Protein AF-A0A846XPF9-F1 (afdb_monomer)

Organism: NCBI:txid257274

Secondary structure (DSSP, 8-state):
---HHHHHHHHHHTT--HHHHHHHTTGGG---S-HHHHHHHHHHHHHHHHHHHHHHHHHHT-SSHHHHHHHHHHHS--SPP--HHHHHHHHHHHHHHHHHHHHHHHHHHHHS---HHHHHHHHHHHHHHHHHHHHHHHHH---SS---TT--S-HHHHHHHHHHHHHHHHHHHHHHHHHH-THHHHTT--

Radius of gyration: 20.17 Å; Cα contacts (8 Å, |Δi|>4): 105; chains: 1; bounding box: 51×48×56 Å

Foldseek 3Di:
DDALVRLVVVCVVVVHDLVVLCVVVVLVVPPDPCNRVVSSCSSVVSVVVVVVVVLVVCLVPQPDDVSNVVSVQVVDDDDDDPDPVVLVVVLVVLLVVLLVLLVVLLVCVPDDLDALVVLVVSLVVLVVSLVVNVVSVCVNDVDPPDPPPDPPPDPVSSVVSSVSSVVSNVNSVVSSVCVVCPPVVVPPPD

Mean predicted aligned error: 10.81 Å

Structure (mmCIF, N/CA/C/O backbone):
data_AF-A0A846XPF9-F1
#
_entry.id   AF-A0A846XPF9-F1
#
loop_
_atom_site.group_PDB
_atom_site.id
_atom_site.type_symbol
_atom_site.label_atom_id
_atom_site.label_alt_id
_atom_site.label_comp_id
_atom_site.label_asym_id
_atom_site.label_entity_id
_atom_site.label_seq_id
_atom_site.pdbx_PDB_ins_code
_atom_site.Cartn_x
_atom_site.Cartn_y
_atom_site.Cartn_z
_atom_site.occupancy
_atom_site.B_iso_or_equiv
_atom_site.auth_seq_id
_atom_site.auth_comp_id
_atom_site.auth_asym_id
_atom_site.auth_atom_id
_atom_site.pdbx_PDB_model_num
ATOM 1 N N . MET A 1 1 ? -0.922 -1.826 -20.240 1.00 76.06 1 MET A N 1
ATOM 2 C CA . MET A 1 1 ? -1.630 -1.400 -19.012 1.00 76.06 1 MET A CA 1
ATOM 3 C C . MET A 1 1 ? -3.132 -1.506 -19.223 1.00 76.06 1 MET A C 1
ATOM 5 O O . MET A 1 1 ? -3.561 -1.494 -20.373 1.00 76.06 1 MET A O 1
ATOM 9 N N . ALA A 1 2 ? -3.905 -1.641 -18.142 1.00 85.50 2 ALA A N 1
ATOM 10 C CA . ALA A 1 2 ? -5.363 -1.575 -18.213 1.00 85.50 2 ALA A CA 1
ATOM 11 C C . ALA A 1 2 ? -5.817 -0.145 -18.543 1.00 85.50 2 ALA A C 1
ATOM 13 O O . ALA A 1 2 ? -5.140 0.818 -18.204 1.00 85.50 2 ALA A O 1
ATOM 14 N N . THR A 1 3 ? -6.959 -0.006 -19.202 1.00 94.12 3 THR A N 1
ATOM 15 C CA . THR A 1 3 ? -7.612 1.282 -19.475 1.00 94.12 3 THR A CA 1
ATOM 16 C C . THR A 1 3 ? -8.563 1.656 -18.338 1.00 94.12 3 THR A C 1
ATOM 18 O O . THR A 1 3 ? -9.037 0.788 -17.604 1.00 94.12 3 THR A O 1
ATOM 21 N N . THR A 1 4 ? -8.924 2.936 -18.224 1.00 91.69 4 THR A N 1
ATOM 22 C CA . THR A 1 4 ? -9.921 3.418 -17.247 1.00 91.69 4 THR A CA 1
ATOM 23 C C . THR A 1 4 ? -11.254 2.667 -17.370 1.00 91.69 4 THR A C 1
ATOM 25 O O . THR A 1 4 ? -11.861 2.303 -16.366 1.00 91.69 4 THR A O 1
ATOM 28 N N . ALA A 1 5 ? -11.685 2.340 -18.594 1.00 91.62 5 ALA A N 1
ATOM 29 C CA . ALA A 1 5 ? -12.888 1.537 -18.827 1.00 91.62 5 ALA A CA 1
ATOM 30 C C . ALA A 1 5 ? -12.762 0.105 -18.275 1.00 91.62 5 ALA A C 1
ATOM 32 O O . ALA A 1 5 ? -13.692 -0.392 -17.643 1.00 91.62 5 ALA A O 1
ATOM 33 N N . GLN A 1 6 ? -11.607 -0.543 -18.463 1.00 94.81 6 GLN A N 1
ATOM 34 C CA . GLN A 1 6 ? -11.345 -1.877 -17.909 1.00 94.81 6 GLN A CA 1
ATOM 35 C C . GLN A 1 6 ? -11.319 -1.861 -16.376 1.00 94.81 6 GLN A C 1
ATOM 37 O O . GLN A 1 6 ? -11.859 -2.774 -15.755 1.00 94.81 6 GLN A O 1
ATOM 42 N N . LEU A 1 7 ? -10.755 -0.815 -15.763 1.00 93.00 7 LEU A N 1
ATOM 43 C CA . LEU A 1 7 ? -10.751 -0.661 -14.307 1.00 93.00 7 LEU A CA 1
ATOM 44 C C . LEU A 1 7 ? -12.165 -0.464 -13.750 1.00 93.00 7 LEU A C 1
ATOM 46 O O . LEU A 1 7 ? -12.541 -1.155 -12.806 1.00 93.00 7 LEU A O 1
ATOM 50 N N . ARG A 1 8 ? -12.981 0.407 -14.363 1.00 91.56 8 ARG A N 1
ATOM 51 C CA . ARG A 1 8 ? -14.391 0.576 -13.968 1.00 91.56 8 ARG A CA 1
ATOM 52 C C . ARG A 1 8 ? -15.177 -0.726 -14.096 1.00 91.56 8 ARG A C 1
ATOM 54 O O . ARG A 1 8 ? -15.922 -1.073 -13.188 1.00 91.56 8 ARG A O 1
ATOM 61 N N . ALA A 1 9 ? -14.990 -1.460 -15.193 1.00 93.62 9 ALA A N 1
ATOM 62 C CA . ALA A 1 9 ? -15.658 -2.742 -15.399 1.00 93.62 9 ALA A CA 1
ATOM 63 C C . ALA A 1 9 ? -15.264 -3.773 -14.326 1.00 93.62 9 ALA A C 1
ATOM 65 O O . ALA A 1 9 ? -16.135 -4.428 -13.759 1.00 93.62 9 ALA A O 1
ATOM 66 N N . ALA A 1 10 ? -13.972 -3.883 -14.002 1.00 92.88 10 ALA A N 1
ATOM 67 C CA . ALA A 1 10 ? -13.495 -4.778 -12.948 1.00 92.88 10 ALA A CA 1
ATOM 68 C C . ALA A 1 10 ? -14.065 -4.399 -11.570 1.00 92.88 10 ALA A C 1
ATOM 70 O O . ALA A 1 10 ? -14.563 -5.259 -10.848 1.00 92.88 10 ALA A O 1
ATOM 71 N N . LEU A 1 11 ? -14.050 -3.110 -11.225 1.00 91.94 11 LEU A N 1
ATOM 72 C CA . LEU A 1 11 ? -14.591 -2.607 -9.961 1.00 91.94 11 LEU A CA 1
ATOM 73 C C . LEU A 1 11 ? -16.110 -2.790 -9.856 1.00 91.94 11 LEU A C 1
ATOM 75 O O . LEU A 1 11 ? -16.603 -3.111 -8.779 1.00 91.94 11 LEU A O 1
ATOM 79 N N . ALA A 1 12 ? -16.842 -2.666 -10.966 1.00 92.12 12 ALA A N 1
ATOM 80 C CA . ALA A 1 12 ? -18.274 -2.947 -11.010 1.00 92.12 12 ALA A CA 1
ATOM 81 C C . ALA A 1 12 ? -18.575 -4.427 -10.726 1.00 92.12 12 ALA A C 1
ATOM 83 O O . ALA A 1 12 ? -19.475 -4.730 -9.946 1.00 92.12 12 ALA A O 1
ATOM 84 N N . VAL A 1 13 ? -17.793 -5.355 -11.293 1.00 92.81 13 VAL A N 1
ATOM 85 C CA . VAL A 1 13 ? -17.911 -6.795 -10.991 1.00 92.81 13 VAL A CA 1
ATOM 86 C C . VAL A 1 13 ? -17.638 -7.071 -9.511 1.00 92.81 13 VAL A C 1
ATOM 88 O O . VAL A 1 13 ? -18.339 -7.865 -8.889 1.00 92.81 13 VAL A O 1
ATOM 91 N N . LEU A 1 14 ? -16.659 -6.378 -8.930 1.00 89.50 14 LEU A N 1
ATOM 92 C CA . LEU A 1 14 ? -16.326 -6.478 -7.508 1.00 89.50 14 LEU A CA 1
ATOM 93 C C . LEU A 1 14 ? -17.269 -5.667 -6.597 1.00 89.50 14 LEU A C 1
ATOM 95 O O . LEU A 1 14 ? -17.050 -5.632 -5.389 1.00 89.50 14 LEU A O 1
ATOM 99 N N . SER A 1 15 ? -18.311 -5.036 -7.156 1.00 88.31 15 SER A N 1
ATOM 100 C CA . SER A 1 15 ? -19.288 -4.203 -6.436 1.00 88.31 15 SER A CA 1
ATOM 101 C C . SER A 1 15 ? -18.644 -3.106 -5.573 1.00 88.31 15 SER A C 1
ATOM 103 O O . SER A 1 15 ? -19.103 -2.820 -4.469 1.00 88.31 15 SER A O 1
ATOM 105 N N . ALA A 1 16 ? -17.555 -2.508 -6.059 1.00 87.12 16 ALA A N 1
ATOM 106 C CA . ALA A 1 16 ? -16.836 -1.467 -5.338 1.00 87.12 16 ALA A CA 1
ATOM 107 C C . ALA A 1 16 ? -17.576 -0.119 -5.403 1.00 87.12 16 ALA A C 1
ATOM 109 O O . ALA A 1 16 ? -18.008 0.306 -6.476 1.00 87.12 16 ALA A O 1
ATOM 110 N N . ASP A 1 17 ? -17.665 0.581 -4.270 1.00 88.25 17 AS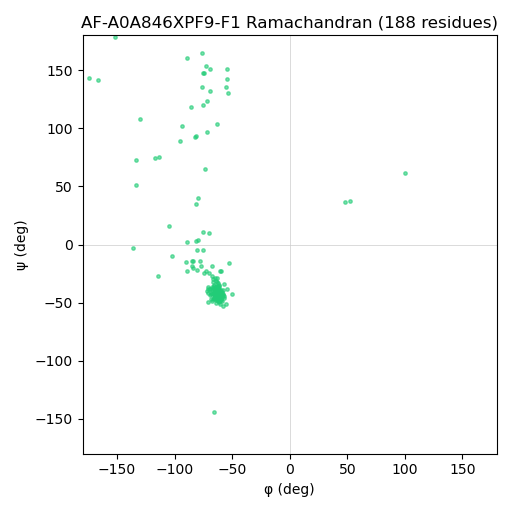P A N 1
ATOM 111 C CA . ASP A 1 17 ? -18.230 1.933 -4.202 1.00 88.25 17 ASP A CA 1
ATOM 112 C C . ASP A 1 17 ? -17.176 2.975 -4.613 1.00 88.25 17 ASP A C 1
ATOM 114 O O . ASP A 1 17 ? -16.350 3.431 -3.815 1.00 88.25 17 ASP A O 1
ATOM 118 N N . ILE A 1 18 ? -17.173 3.306 -5.906 1.00 86.38 18 ILE A N 1
ATOM 119 C CA . ILE A 1 18 ? -16.231 4.260 -6.503 1.00 86.38 18 ILE A CA 1
ATOM 120 C C . ILE A 1 18 ? -16.497 5.684 -5.991 1.00 86.38 18 ILE A C 1
ATOM 122 O O . ILE A 1 18 ? -15.547 6.428 -5.748 1.00 86.38 18 ILE A O 1
ATOM 126 N N . ASP A 1 19 ? -17.760 6.057 -5.775 1.00 84.25 19 ASP A N 1
ATOM 127 C CA . ASP A 1 19 ? -18.144 7.412 -5.368 1.00 84.25 19 ASP A CA 1
ATOM 128 C C . ASP A 1 19 ? -17.740 7.700 -3.918 1.00 84.25 19 ASP A C 1
ATOM 130 O O . ASP A 1 19 ? -17.259 8.793 -3.604 1.00 84.25 19 ASP A O 1
ATOM 134 N N . ALA A 1 20 ? -17.894 6.718 -3.025 1.00 83.62 20 ALA A N 1
ATOM 135 C CA . ALA A 1 20 ? -17.382 6.817 -1.663 1.00 83.62 20 ALA A CA 1
ATOM 136 C C . ALA A 1 20 ? -15.852 6.942 -1.651 1.00 83.62 20 ALA A C 1
ATOM 138 O O . ALA A 1 20 ? -15.316 7.800 -0.947 1.00 83.62 20 ALA A O 1
ATOM 139 N N . ALA A 1 21 ? -15.151 6.152 -2.472 1.00 80.50 21 ALA A N 1
ATOM 140 C CA . ALA A 1 21 ? -13.696 6.224 -2.585 1.00 80.50 21 ALA A CA 1
ATOM 141 C C . ALA A 1 21 ? -13.213 7.579 -3.138 1.00 80.50 21 ALA A C 1
ATOM 143 O O . ALA A 1 21 ? -12.209 8.105 -2.663 1.00 80.50 21 ALA A O 1
ATOM 144 N N . ALA A 1 22 ? -13.931 8.170 -4.098 1.00 81.06 22 ALA A N 1
ATOM 145 C CA . ALA A 1 22 ? -13.612 9.488 -4.647 1.00 81.06 22 ALA A CA 1
ATOM 146 C C . ALA A 1 22 ? -13.770 10.615 -3.612 1.00 81.06 22 ALA A C 1
ATOM 148 O O . ALA A 1 22 ? -12.968 11.548 -3.589 1.00 81.06 22 ALA A O 1
ATOM 149 N N . LYS A 1 23 ? -14.789 10.517 -2.746 1.00 81.31 23 LYS A N 1
ATOM 150 C CA . LYS A 1 23 ? -15.002 11.452 -1.629 1.00 81.31 23 LYS A CA 1
ATOM 151 C C . LYS A 1 23 ? -13.934 11.306 -0.550 1.00 81.31 23 LYS A C 1
ATOM 153 O O . LYS A 1 23 ? -13.430 12.312 -0.072 1.00 81.31 23 LYS A O 1
ATOM 158 N N . GLU A 1 24 ? -13.584 10.073 -0.182 1.00 76.06 24 GLU A N 1
ATOM 159 C CA . GLU A 1 24 ? -12.522 9.790 0.796 1.00 76.06 24 GLU A CA 1
ATOM 160 C C . GLU A 1 24 ? -11.162 10.320 0.318 1.00 76.06 24 GLU A C 1
ATOM 162 O O . GLU A 1 24 ? -10.389 10.849 1.110 1.00 76.06 24 GLU A O 1
ATOM 167 N N . ALA A 1 25 ? -10.892 10.222 -0.985 1.00 70.94 25 ALA A N 1
ATOM 168 C CA . ALA A 1 25 ? -9.669 10.723 -1.603 1.00 70.94 25 ALA A CA 1
ATOM 169 C C . ALA A 1 25 ? -9.684 12.238 -1.904 1.00 70.94 25 ALA A C 1
ATOM 171 O O . ALA A 1 25 ? -8.729 12.726 -2.499 1.00 70.94 25 ALA A O 1
ATOM 172 N N . ASP A 1 26 ? -10.749 12.965 -1.540 1.00 75.06 26 ASP A N 1
ATOM 173 C CA . ASP A 1 26 ? -10.945 14.400 -1.816 1.00 75.06 26 ASP A CA 1
ATOM 174 C C . ASP A 1 26 ? -10.660 14.811 -3.276 1.00 75.06 26 ASP A C 1
ATOM 176 O O . ASP A 1 26 ? -10.152 15.891 -3.576 1.00 75.06 26 ASP A O 1
ATOM 180 N N . ILE A 1 27 ? -11.008 13.942 -4.231 1.00 67.69 27 ILE A N 1
ATOM 181 C CA . ILE A 1 27 ? -10.800 14.213 -5.662 1.00 67.69 27 ILE A CA 1
ATOM 182 C C . ILE A 1 27 ? -11.507 15.494 -6.126 1.00 67.69 27 ILE A C 1
ATOM 184 O O . ILE A 1 27 ? -10.904 16.241 -6.896 1.00 67.69 27 ILE A O 1
ATOM 188 N N . PRO A 1 28 ? -12.736 15.815 -5.668 1.00 58.25 28 PRO A N 1
ATOM 189 C CA . PRO A 1 28 ? -13.382 17.075 -6.029 1.00 58.25 28 PRO A CA 1
ATOM 190 C C . PRO A 1 28 ? -12.605 18.329 -5.586 1.00 58.25 28 PRO A C 1
ATOM 192 O O . PRO A 1 28 ? -12.805 19.390 -6.176 1.00 58.25 28 PRO A O 1
ATOM 195 N N . GLY A 1 29 ? -11.731 18.222 -4.577 1.00 58.97 29 GLY A N 1
ATOM 196 C CA . GLY A 1 29 ? -10.839 19.291 -4.118 1.00 58.97 29 GLY A CA 1
ATOM 197 C C . GLY A 1 29 ? -9.529 19.406 -4.909 1.00 58.97 29 GLY A C 1
ATOM 198 O O . GLY A 1 29 ? -8.847 20.431 -4.829 1.00 58.97 29 GLY A O 1
ATOM 199 N N . MET A 1 30 ? -9.176 18.399 -5.715 1.00 69.75 30 MET A N 1
ATOM 200 C CA . MET A 1 30 ? -7.952 18.391 -6.519 1.00 69.75 30 MET A CA 1
ATOM 201 C C . MET A 1 30 ? -8.143 19.185 -7.821 1.00 69.75 30 MET A C 1
ATOM 203 O O . MET A 1 30 ? -8.562 18.654 -8.846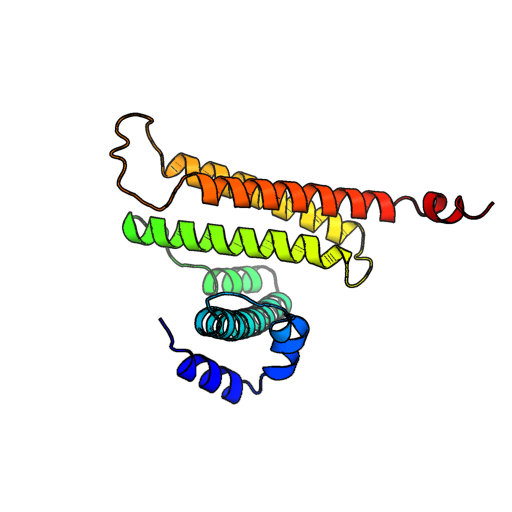 1.00 69.75 30 MET A O 1
ATOM 207 N N . SER A 1 31 ? -7.780 20.472 -7.815 1.00 55.41 31 SER A N 1
ATOM 208 C CA . SER A 1 31 ? -7.809 21.368 -8.990 1.00 55.41 31 SER A CA 1
ATOM 209 C C . SER A 1 31 ? -6.608 21.184 -9.938 1.00 55.41 31 SER A C 1
ATOM 211 O O . SER A 1 31 ? -6.027 22.146 -10.444 1.00 55.41 31 SER A O 1
ATOM 213 N N . GLY A 1 32 ? -6.202 19.931 -10.151 1.00 64.81 32 GLY A N 1
ATOM 214 C CA . GLY A 1 32 ? -5.018 19.571 -10.929 1.00 64.81 32 GLY A CA 1
ATOM 215 C C . GLY A 1 32 ? -5.200 19.685 -12.447 1.00 64.81 32 GLY A C 1
ATOM 216 O O . GLY A 1 32 ? -6.310 19.742 -12.969 1.00 64.81 32 GLY A O 1
ATOM 217 N N . THR A 1 33 ? -4.079 19.671 -13.172 1.00 73.81 33 THR A N 1
ATOM 218 C CA . THR A 1 33 ? -4.025 19.751 -14.645 1.00 73.81 33 THR A CA 1
ATOM 219 C C . THR A 1 33 ? -4.297 18.422 -15.363 1.00 73.81 33 THR A C 1
ATOM 221 O O . THR A 1 33 ? -4.333 18.413 -16.590 1.00 73.81 33 THR A O 1
ATOM 224 N N . ASP A 1 34 ? -4.465 17.313 -14.632 1.00 84.38 34 ASP A N 1
ATOM 225 C CA . ASP A 1 34 ? -4.628 15.955 -15.183 1.00 84.38 34 ASP A CA 1
ATOM 226 C C . ASP A 1 34 ? -5.788 15.183 -14.513 1.00 84.38 34 ASP A C 1
ATOM 228 O O . ASP A 1 34 ? -5.570 14.280 -13.700 1.00 84.38 34 ASP A O 1
ATOM 232 N N . PRO A 1 35 ? -7.048 15.547 -14.806 1.00 81.25 35 PRO A N 1
ATOM 233 C CA . PRO A 1 35 ? -8.208 14.890 -14.203 1.00 81.25 35 PRO A CA 1
ATOM 234 C C . PRO A 1 35 ? -8.360 13.424 -14.641 1.00 81.25 35 PRO A C 1
ATOM 236 O O . PRO A 1 35 ? -8.810 12.592 -13.853 1.00 81.25 35 PRO A O 1
ATOM 239 N N . GLU A 1 36 ? -7.967 13.084 -15.873 1.00 85.38 36 GLU A N 1
ATOM 240 C CA . GLU A 1 36 ? -8.066 11.716 -16.396 1.00 85.38 36 GLU A CA 1
ATOM 241 C C . GLU A 1 36 ? -7.047 10.779 -15.735 1.00 85.38 36 GLU A C 1
ATOM 243 O O . GLU A 1 36 ? -7.393 9.654 -15.361 1.00 85.38 36 GLU A O 1
ATOM 248 N N . GLY A 1 37 ? -5.808 11.242 -15.537 1.00 86.75 37 GLY A N 1
ATOM 249 C CA . GLY A 1 37 ? -4.784 10.495 -14.812 1.00 86.75 37 GLY A CA 1
ATOM 250 C C . GLY A 1 37 ? -5.131 10.299 -13.337 1.00 86.75 37 GLY A C 1
ATOM 251 O O . GLY A 1 37 ? -4.953 9.198 -12.810 1.00 86.75 37 GLY A O 1
ATOM 252 N N . VAL A 1 38 ? -5.708 11.313 -12.680 1.00 86.69 38 VAL A N 1
ATOM 253 C CA . VAL A 1 38 ? -6.185 11.208 -11.288 1.00 86.69 38 VAL A CA 1
ATOM 254 C C . VAL A 1 38 ? -7.306 10.177 -11.163 1.00 86.69 38 VAL A C 1
ATOM 256 O O . VAL A 1 38 ? -7.264 9.332 -10.267 1.00 86.69 38 VAL A O 1
ATOM 259 N N . GLU A 1 39 ? -8.280 10.183 -12.076 1.00 88.00 39 GLU A N 1
ATOM 260 C CA . GLU A 1 39 ? -9.328 9.161 -12.088 1.00 88.00 39 GLU A CA 1
ATOM 261 C C . GLU A 1 39 ? -8.745 7.759 -12.303 1.00 88.00 39 GLU A C 1
ATOM 263 O O . GLU A 1 39 ? -9.095 6.814 -11.590 1.00 88.00 39 GLU A O 1
ATOM 268 N N . HIS A 1 40 ? -7.835 7.605 -13.264 1.00 90.88 40 HIS A N 1
ATOM 269 C CA . HIS A 1 40 ? -7.183 6.325 -13.503 1.00 90.88 40 HIS A CA 1
ATOM 270 C C . HIS A 1 40 ? -6.462 5.816 -12.245 1.00 90.88 40 HIS A C 1
ATOM 272 O O . HIS A 1 40 ? -6.623 4.653 -11.861 1.00 90.88 40 HIS A O 1
ATOM 278 N N . ALA A 1 41 ? -5.716 6.698 -11.574 1.00 88.81 41 ALA A N 1
ATOM 279 C CA . ALA A 1 41 ? -5.000 6.398 -10.341 1.00 88.81 41 ALA A CA 1
ATOM 280 C C . ALA A 1 41 ? -5.947 6.033 -9.187 1.00 88.81 41 ALA A C 1
ATOM 282 O O . ALA A 1 41 ? -5.660 5.084 -8.455 1.00 88.81 41 ALA A O 1
ATOM 283 N N . LEU A 1 42 ? -7.095 6.709 -9.052 1.00 89.56 42 LEU A N 1
ATOM 284 C CA . LEU A 1 42 ? -8.132 6.349 -8.080 1.00 89.56 42 LEU A CA 1
ATOM 285 C C . LEU A 1 42 ? -8.619 4.918 -8.304 1.00 89.56 42 LEU A C 1
ATOM 287 O O . LEU A 1 42 ? -8.631 4.114 -7.372 1.00 89.56 42 LEU A O 1
ATOM 291 N N . LEU A 1 43 ? -9.030 4.594 -9.532 1.00 91.25 43 LEU A N 1
ATOM 292 C CA . LEU A 1 43 ? -9.613 3.291 -9.844 1.00 91.25 43 LEU A CA 1
ATOM 293 C C . LEU A 1 43 ? -8.583 2.167 -9.663 1.00 91.25 43 LEU A C 1
ATOM 295 O O . LEU A 1 43 ? -8.872 1.148 -9.032 1.00 91.25 43 LEU A O 1
ATOM 299 N N . ALA A 1 44 ? -7.359 2.366 -10.159 1.00 91.19 44 ALA A N 1
ATOM 300 C CA . ALA A 1 44 ? -6.264 1.420 -9.966 1.00 91.19 44 ALA A CA 1
ATOM 301 C C . ALA A 1 44 ? -5.910 1.272 -8.475 1.00 91.19 44 ALA A C 1
ATOM 303 O O . ALA A 1 44 ? -5.708 0.160 -7.982 1.00 91.19 44 ALA A O 1
ATOM 304 N N . GLY A 1 45 ? -5.895 2.382 -7.734 1.00 87.38 45 GLY A N 1
ATOM 305 C CA . GLY A 1 45 ? -5.637 2.419 -6.299 1.00 87.38 45 GLY A CA 1
ATOM 306 C C . GLY A 1 45 ? -6.705 1.697 -5.475 1.00 87.38 45 GLY A C 1
ATOM 307 O O . GLY A 1 45 ? -6.357 0.992 -4.521 1.00 87.38 45 GLY A O 1
ATOM 308 N N . LEU A 1 46 ? -7.982 1.820 -5.853 1.00 88.81 46 LEU A N 1
ATOM 309 C CA . LEU A 1 46 ? -9.100 1.114 -5.227 1.00 88.81 46 LEU A CA 1
ATOM 310 C C . LEU A 1 46 ? -8.980 -0.394 -5.445 1.00 88.81 46 LEU A C 1
ATOM 312 O O . LEU A 1 46 ? -9.050 -1.152 -4.477 1.00 88.81 46 LEU A O 1
ATOM 316 N N . LEU A 1 47 ? -8.708 -0.820 -6.681 1.00 89.94 47 LEU A N 1
ATOM 317 C CA . LEU A 1 47 ? -8.497 -2.230 -6.998 1.00 89.94 47 LEU A CA 1
ATOM 318 C C . LEU A 1 47 ? -7.303 -2.802 -6.220 1.00 89.94 47 LEU A C 1
ATOM 320 O O . LEU A 1 47 ? -7.424 -3.854 -5.596 1.00 89.94 47 LEU A O 1
ATOM 324 N N . TYR A 1 48 ? -6.180 -2.079 -6.179 1.00 87.25 48 TYR A N 1
ATOM 325 C CA . TYR A 1 48 ? -5.009 -2.467 -5.388 1.00 87.25 48 TYR A CA 1
ATOM 326 C C . TYR A 1 48 ? -5.352 -2.643 -3.903 1.00 87.25 48 TYR A C 1
ATOM 328 O O . TYR A 1 48 ? -4.946 -3.624 -3.286 1.00 87.25 48 TYR A O 1
ATOM 336 N N . ARG A 1 49 ? -6.129 -1.719 -3.319 1.00 85.56 49 ARG A N 1
ATOM 337 C CA . ARG A 1 49 ? -6.564 -1.804 -1.917 1.00 85.56 49 ARG A CA 1
ATOM 338 C C . ARG A 1 49 ? -7.438 -3.036 -1.673 1.00 85.56 49 ARG A C 1
ATOM 340 O O . ARG A 1 49 ? -7.192 -3.745 -0.705 1.00 85.56 49 ARG A O 1
ATOM 347 N N . MET A 1 50 ? -8.408 -3.314 -2.544 1.00 88.62 50 MET A N 1
ATOM 348 C CA . MET A 1 50 ? -9.283 -4.488 -2.416 1.00 88.62 50 MET A CA 1
ATOM 349 C C . MET A 1 50 ? -8.498 -5.799 -2.498 1.00 88.62 50 MET A C 1
ATOM 351 O O . MET A 1 50 ? -8.651 -6.656 -1.632 1.00 88.62 50 MET A O 1
ATOM 355 N N . MET A 1 51 ? -7.610 -5.928 -3.488 1.00 89.38 51 MET A N 1
ATOM 356 C CA . MET A 1 51 ? -6.758 -7.115 -3.633 1.00 89.38 51 MET A CA 1
ATOM 357 C C . MET A 1 51 ? -5.775 -7.255 -2.466 1.00 89.38 51 MET A C 1
ATOM 359 O O . MET A 1 51 ? -5.520 -8.360 -1.998 1.00 89.38 51 MET A O 1
ATOM 363 N N . GLY A 1 52 ? -5.251 -6.140 -1.949 1.00 88.12 52 GLY A N 1
ATOM 364 C CA . GLY A 1 52 ? -4.401 -6.137 -0.761 1.00 88.12 52 GLY A CA 1
ATOM 365 C C . GLY A 1 52 ? -5.131 -6.611 0.499 1.00 88.12 52 GLY A C 1
ATOM 366 O O . GLY A 1 52 ? -4.552 -7.355 1.288 1.00 88.12 52 GLY A O 1
ATOM 367 N N . VAL A 1 53 ? -6.399 -6.222 0.681 1.00 88.75 53 VAL A N 1
ATOM 368 C CA . VAL A 1 53 ? -7.241 -6.697 1.793 1.00 88.75 53 VAL A CA 1
ATOM 369 C C . VAL A 1 53 ? -7.511 -8.195 1.668 1.00 88.75 53 VAL A C 1
ATOM 371 O O . VAL A 1 53 ? -7.344 -8.916 2.651 1.00 88.75 53 VAL A O 1
ATOM 374 N N . ASP A 1 54 ? -7.864 -8.675 0.475 1.00 91.31 54 ASP A N 1
ATOM 375 C CA . ASP A 1 54 ? -8.087 -10.105 0.225 1.00 91.31 54 ASP A CA 1
ATOM 376 C C . ASP A 1 54 ? -6.811 -10.931 0.477 1.00 91.31 54 ASP A C 1
ATOM 378 O O . ASP A 1 54 ? -6.828 -11.917 1.218 1.00 91.31 54 ASP A O 1
ATOM 382 N N . LEU A 1 55 ? -5.658 -10.461 -0.017 1.00 91.31 55 LEU A N 1
ATOM 383 C CA . LEU A 1 55 ? -4.357 -11.075 0.260 1.00 91.31 55 LEU A CA 1
ATOM 384 C C . LEU A 1 55 ? -4.053 -11.107 1.764 1.00 91.31 55 LEU A C 1
ATOM 386 O O . LEU A 1 55 ? -3.626 -12.135 2.289 1.00 91.31 55 LEU A O 1
ATOM 390 N N . GLN A 1 56 ? -4.287 -10.005 2.480 1.00 90.25 56 GLN A N 1
ATOM 391 C CA . GLN A 1 56 ? -4.081 -9.950 3.925 1.00 90.25 56 GLN A CA 1
ATOM 392 C C . GLN A 1 56 ? -4.969 -10.965 4.655 1.00 90.25 56 GLN A C 1
ATOM 394 O O . GLN A 1 56 ? -4.482 -11.687 5.527 1.00 90.25 56 GLN A O 1
ATOM 399 N N . GLN A 1 57 ? -6.252 -11.051 4.296 1.00 92.56 57 GLN A N 1
ATOM 400 C CA . GLN A 1 57 ? -7.183 -12.024 4.870 1.00 92.56 57 GLN A CA 1
ATOM 401 C C . GLN A 1 57 ? -6.730 -13.458 4.590 1.00 92.56 57 GLN A C 1
ATOM 403 O O . GLN A 1 57 ? -6.702 -14.280 5.506 1.00 92.56 57 GLN A O 1
ATOM 408 N N . SER A 1 58 ? -6.284 -13.736 3.364 1.00 95.12 58 SER A N 1
ATOM 409 C CA . SER A 1 58 ? -5.696 -15.020 2.988 1.00 95.12 58 SER A CA 1
ATOM 410 C C . SER A 1 58 ? -4.473 -15.365 3.847 1.00 95.12 58 SER A C 1
ATOM 412 O O . SER A 1 58 ? -4.355 -16.489 4.330 1.00 95.12 58 SER A O 1
ATOM 414 N N . LEU A 1 59 ? -3.579 -14.417 4.136 1.00 93.38 59 LEU A N 1
ATOM 415 C CA . LEU A 1 59 ? -2.408 -14.662 4.993 1.00 93.38 59 LEU A CA 1
ATOM 416 C C . LEU A 1 59 ? -2.767 -14.862 6.476 1.00 93.38 59 LEU A C 1
ATOM 418 O O . LEU A 1 59 ? -2.138 -15.675 7.162 1.00 93.38 59 LEU A O 1
ATOM 422 N N . ILE A 1 60 ? -3.771 -14.137 6.979 1.00 94.19 60 ILE A N 1
ATOM 423 C CA . ILE A 1 60 ? -4.266 -14.266 8.359 1.00 94.19 60 ILE A CA 1
ATOM 424 C C . ILE A 1 60 ? -4.958 -15.616 8.559 1.00 94.19 60 ILE A C 1
ATOM 426 O O . ILE A 1 60 ? -4.714 -1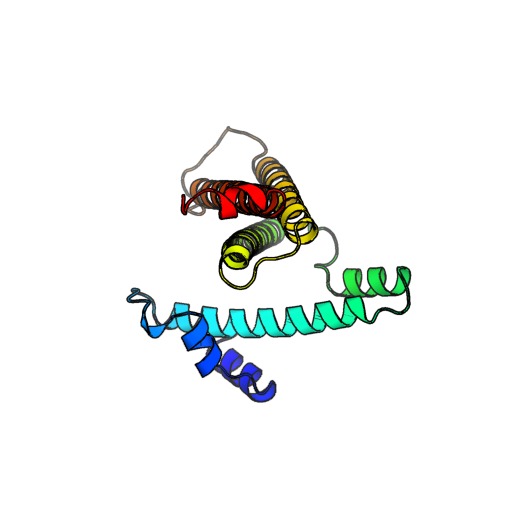6.281 9.561 1.00 94.19 60 ILE A O 1
ATOM 430 N N . ALA A 1 61 ? -5.760 -16.049 7.586 1.00 95.44 61 ALA A N 1
ATOM 431 C CA . ALA A 1 61 ? -6.485 -17.316 7.609 1.00 95.44 61 ALA A CA 1
ATOM 432 C C . ALA A 1 61 ? -5.594 -18.546 7.333 1.00 95.44 61 ALA A C 1
ATOM 434 O O . ALA A 1 61 ? -6.104 -19.631 7.042 1.00 95.44 61 ALA A O 1
ATOM 435 N N . ALA A 1 62 ? -4.267 -18.399 7.321 1.00 95.94 62 ALA A N 1
ATOM 436 C CA . ALA A 1 62 ? -3.359 -19.532 7.189 1.00 95.94 62 ALA A CA 1
ATOM 437 C C . ALA A 1 62 ? -3.400 -20.393 8.468 1.00 95.94 62 ALA A C 1
ATOM 439 O O . ALA A 1 62 ? -3.301 -19.835 9.562 1.00 95.94 62 ALA A O 1
ATOM 440 N N . PRO A 1 63 ? -3.541 -21.729 8.355 1.00 94.94 63 PRO A N 1
ATOM 441 C CA . PRO A 1 63 ? -3.670 -22.613 9.517 1.00 94.94 63 PRO A CA 1
ATOM 442 C C . PRO A 1 63 ? -2.388 -22.689 10.357 1.00 94.94 63 PRO A C 1
ATOM 444 O O . PRO A 1 63 ? -2.452 -22.938 11.558 1.00 94.94 63 PRO A O 1
ATOM 447 N N . ASP A 1 64 ? -1.232 -22.460 9.733 1.00 96.31 64 ASP A N 1
ATOM 448 C CA . ASP A 1 64 ? 0.078 -22.472 10.369 1.00 96.31 64 ASP A CA 1
ATOM 449 C C . ASP A 1 64 ? 1.069 -21.549 9.635 1.00 96.31 64 ASP A C 1
ATOM 451 O O . ASP A 1 64 ? 0.750 -20.895 8.634 1.00 96.31 64 ASP A O 1
ATOM 455 N N . GLN A 1 65 ? 2.287 -21.472 10.174 1.00 92.81 65 GLN A N 1
ATOM 456 C CA . GLN A 1 65 ? 3.354 -20.628 9.647 1.00 92.81 65 GLN A CA 1
ATOM 457 C C . GLN A 1 65 ? 3.837 -21.078 8.260 1.00 92.81 65 GLN A C 1
ATOM 459 O O . GLN A 1 65 ? 4.138 -20.227 7.426 1.00 92.81 65 GLN A O 1
ATOM 464 N N . VAL A 1 66 ? 3.871 -22.384 7.986 1.00 95.50 66 VAL A N 1
ATOM 465 C CA . VAL A 1 66 ? 4.338 -22.918 6.698 1.00 95.50 66 VAL A CA 1
ATOM 466 C C . VAL A 1 66 ? 3.360 -22.526 5.594 1.00 95.50 66 VAL A C 1
ATOM 468 O O . V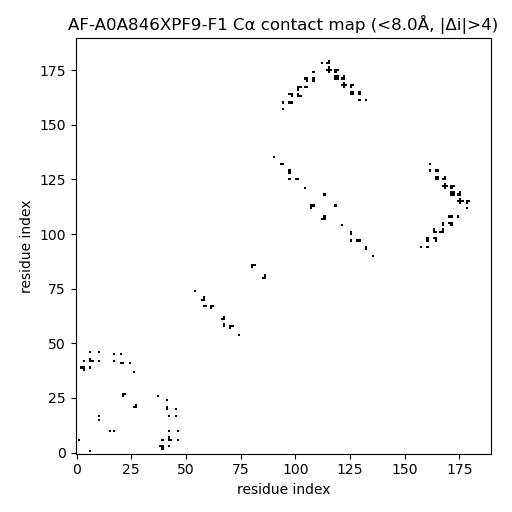AL A 1 66 ? 3.759 -21.936 4.593 1.00 95.50 66 VAL A O 1
ATOM 471 N N . ALA A 1 67 ? 2.062 -22.739 5.812 1.00 94.81 67 ALA A N 1
ATOM 472 C CA . ALA A 1 67 ? 1.018 -22.341 4.876 1.00 94.81 67 ALA A CA 1
ATOM 473 C C . ALA A 1 67 ? 0.996 -20.820 4.646 1.00 94.81 67 ALA A C 1
ATOM 475 O O . ALA A 1 67 ? 0.728 -20.355 3.535 1.00 94.81 67 ALA A O 1
ATOM 476 N N . ARG A 1 68 ? 1.297 -20.022 5.680 1.00 93.38 68 ARG A N 1
ATOM 477 C CA . ARG A 1 68 ? 1.430 -18.566 5.543 1.00 93.38 68 ARG A CA 1
ATOM 478 C C . ARG A 1 68 ? 2.600 -18.194 4.637 1.00 93.38 68 ARG A C 1
ATOM 480 O O . ARG A 1 68 ? 2.438 -17.347 3.762 1.00 93.38 68 ARG A O 1
ATOM 487 N N . GLU A 1 69 ? 3.758 -18.818 4.830 1.00 89.88 69 GLU A N 1
ATOM 488 C CA . GLU A 1 69 ? 4.950 -18.587 4.008 1.00 89.88 69 GLU A CA 1
ATOM 489 C C . GLU A 1 69 ? 4.735 -19.010 2.552 1.00 89.88 69 GLU A C 1
ATOM 491 O O . GLU A 1 69 ? 5.154 -18.301 1.638 1.00 89.88 69 GLU A O 1
ATOM 496 N N . GLU A 1 70 ? 4.034 -20.119 2.315 1.00 91.94 70 GLU A N 1
ATOM 497 C CA . GLU A 1 70 ? 3.671 -20.570 0.969 1.00 91.94 70 GLU A CA 1
ATOM 498 C C . GLU A 1 70 ? 2.721 -19.592 0.268 1.00 91.94 70 GLU A C 1
ATOM 500 O O . GLU A 1 70 ? 2.970 -19.220 -0.882 1.00 91.94 70 GLU A O 1
ATOM 505 N N . ARG A 1 71 ? 1.681 -19.104 0.962 1.00 93.56 71 ARG A N 1
ATOM 506 C CA . ARG A 1 71 ? 0.773 -18.065 0.439 1.00 93.56 71 ARG A CA 1
ATOM 507 C C . ARG A 1 71 ? 1.519 -16.764 0.143 1.00 93.56 71 ARG A C 1
ATOM 509 O O . ARG A 1 71 ? 1.322 -16.177 -0.917 1.00 93.56 71 ARG A O 1
ATOM 516 N N . ALA A 1 72 ? 2.414 -16.342 1.038 1.00 88.19 72 ALA A N 1
ATOM 517 C CA . ALA A 1 72 ? 3.238 -15.153 0.834 1.00 88.19 72 ALA A CA 1
ATOM 518 C C . ALA A 1 72 ? 4.171 -15.313 -0.375 1.00 88.19 72 ALA A C 1
ATOM 520 O O . ALA A 1 72 ? 4.291 -14.401 -1.189 1.00 88.19 72 ALA A O 1
ATOM 521 N N . ARG A 1 73 ? 4.784 -16.491 -0.543 1.00 86.25 73 ARG A N 1
ATOM 522 C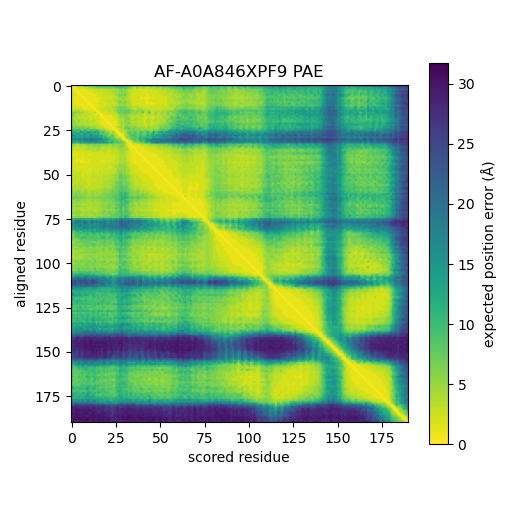 CA . ARG A 1 73 ? 5.640 -16.798 -1.696 1.00 86.25 73 ARG A CA 1
ATOM 523 C C . ARG A 1 73 ? 4.859 -16.817 -3.008 1.00 86.25 73 ARG A C 1
ATOM 525 O O . ARG A 1 73 ? 5.392 -16.364 -4.013 1.00 86.25 73 ARG A O 1
ATOM 532 N N . ALA A 1 74 ? 3.625 -17.318 -3.007 1.00 88.69 74 ALA A N 1
ATOM 533 C CA . ALA A 1 74 ? 2.755 -17.292 -4.182 1.00 88.69 74 ALA A CA 1
ATOM 534 C C . ALA A 1 74 ? 2.329 -15.866 -4.578 1.00 88.69 74 ALA A C 1
ATOM 536 O O . ALA A 1 74 ? 2.107 -15.606 -5.757 1.00 88.69 74 ALA A O 1
ATOM 537 N N . ALA A 1 75 ? 2.234 -14.951 -3.608 1.00 85.69 75 ALA A N 1
ATOM 538 C CA . ALA A 1 75 ? 1.894 -13.547 -3.837 1.00 85.69 75 ALA A CA 1
ATOM 539 C C . ALA A 1 75 ? 3.101 -12.663 -4.204 1.00 85.69 75 ALA A C 1
ATOM 541 O O . ALA A 1 75 ? 2.919 -11.562 -4.723 1.00 85.69 75 ALA A O 1
ATOM 542 N N . ALA A 1 76 ? 4.327 -13.111 -3.919 1.00 76.81 76 ALA A N 1
ATOM 543 C CA . ALA A 1 76 ? 5.534 -12.335 -4.166 1.00 76.81 76 ALA A CA 1
ATOM 544 C C . ALA A 1 76 ? 5.902 -12.296 -5.664 1.00 76.81 76 ALA A C 1
ATOM 546 O O . ALA A 1 76 ? 5.709 -13.288 -6.377 1.00 76.81 76 ALA A O 1
ATOM 547 N N . PRO A 1 77 ? 6.500 -11.188 -6.149 1.00 64.69 77 PRO A N 1
ATOM 548 C CA . PRO A 1 77 ? 7.144 -11.178 -7.456 1.00 64.69 77 PRO A CA 1
ATOM 549 C C . PRO A 1 77 ? 8.187 -12.304 -7.504 1.00 64.69 77 PRO A C 1
ATOM 551 O O . PRO A 1 77 ? 8.892 -12.538 -6.526 1.00 64.69 77 PRO A O 1
ATOM 554 N N . GLY A 1 78 ? 8.209 -13.047 -8.615 1.00 64.19 78 GLY A N 1
ATOM 555 C CA . GLY A 1 78 ? 8.893 -14.337 -8.739 1.00 64.19 78 GLY A CA 1
ATOM 556 C C . GLY A 1 78 ? 10.427 -14.303 -8.642 1.00 64.19 78 GLY A C 1
ATOM 557 O O . GLY A 1 78 ? 11.033 -13.592 -7.850 1.00 64.19 78 GLY A O 1
ATOM 558 N N . LYS A 1 79 ? 11.093 -15.159 -9.426 1.00 64.88 79 LYS A N 1
ATOM 559 C CA . LYS A 1 79 ? 12.552 -15.365 -9.347 1.00 64.88 79 LYS A CA 1
ATOM 560 C C . LYS A 1 79 ? 13.349 -14.052 -9.482 1.00 64.88 79 LYS A C 1
ATOM 562 O O . LYS A 1 79 ? 12.912 -13.153 -10.199 1.00 64.88 79 LYS A O 1
ATOM 567 N N . PRO A 1 80 ? 14.543 -13.970 -8.859 1.00 64.94 80 PRO A N 1
ATOM 568 C CA . PRO A 1 80 ? 15.413 -12.801 -8.959 1.00 64.94 80 PRO A CA 1
ATOM 569 C C . PRO A 1 80 ? 15.685 -12.429 -10.420 1.00 64.94 80 PRO A C 1
ATOM 571 O O . PRO A 1 80 ? 16.053 -13.277 -11.236 1.00 64.94 80 PRO A O 1
ATOM 574 N N . VAL A 1 81 ? 15.490 -11.149 -10.737 1.00 71.31 81 VAL A N 1
ATOM 575 C CA . VAL A 1 81 ? 15.558 -10.623 -12.102 1.00 71.31 81 VAL A CA 1
ATOM 576 C C . VAL A 1 81 ? 16.997 -10.271 -12.477 1.00 71.31 81 VAL A C 1
ATOM 578 O O . VAL A 1 81 ? 17.641 -9.393 -11.895 1.00 71.31 81 VAL A O 1
ATOM 581 N N . THR A 1 82 ? 17.511 -10.953 -13.498 1.00 75.12 82 THR A N 1
ATOM 582 C CA . THR A 1 82 ? 18.853 -10.709 -14.046 1.00 75.12 82 THR A CA 1
ATOM 583 C C . THR A 1 82 ? 18.863 -9.660 -15.159 1.00 75.12 82 THR A C 1
ATOM 585 O O . THR A 1 82 ? 19.900 -9.036 -15.379 1.00 75.12 82 THR A O 1
ATOM 588 N N . ASP A 1 83 ? 17.726 -9.436 -15.822 1.00 81.62 83 ASP A N 1
ATOM 589 C CA . ASP A 1 83 ? 17.558 -8.440 -16.887 1.00 81.62 83 ASP A CA 1
ATOM 590 C C . ASP A 1 83 ? 17.570 -7.001 -16.321 1.00 81.62 83 ASP A C 1
ATOM 592 O O . ASP A 1 83 ? 16.751 -6.679 -15.456 1.00 81.62 83 ASP A O 1
ATOM 596 N N . PRO A 1 84 ? 18.471 -6.115 -16.790 1.00 77.75 84 PRO A N 1
ATOM 597 C CA . PRO A 1 84 ? 18.516 -4.715 -16.370 1.00 77.75 84 PRO A CA 1
ATOM 598 C C . PRO A 1 84 ? 17.218 -3.920 -16.585 1.00 77.75 84 PRO A C 1
ATOM 600 O O . PRO A 1 84 ? 16.927 -3.035 -15.781 1.00 77.75 84 PRO A O 1
ATOM 603 N N . ALA A 1 85 ? 16.443 -4.196 -17.640 1.00 77.62 85 ALA A N 1
ATOM 604 C CA . ALA A 1 85 ? 15.215 -3.448 -17.927 1.00 77.62 85 ALA A CA 1
ATOM 605 C C . ALA A 1 85 ? 14.112 -3.780 -16.913 1.00 77.62 85 ALA A C 1
ATOM 607 O O . ALA A 1 85 ? 13.564 -2.883 -16.274 1.00 77.62 85 ALA A O 1
ATOM 608 N N . LEU A 1 86 ? 13.878 -5.075 -16.690 1.00 76.56 86 LEU A N 1
ATOM 609 C CA . LEU A 1 86 ? 12.955 -5.566 -15.666 1.00 76.56 86 LEU A CA 1
ATOM 610 C C . LEU A 1 86 ? 13.418 -5.194 -14.249 1.00 76.56 86 LEU A C 1
ATOM 612 O O . LEU A 1 86 ? 12.596 -4.947 -13.371 1.00 76.56 86 LEU A O 1
ATOM 616 N N . ARG A 1 87 ? 14.734 -5.102 -14.011 1.00 76.25 87 ARG A N 1
ATOM 617 C CA . ARG A 1 87 ? 15.263 -4.596 -12.737 1.00 76.25 87 ARG A CA 1
ATOM 618 C C . ARG A 1 87 ? 14.837 -3.150 -12.503 1.00 76.25 87 ARG A C 1
ATOM 620 O O . ARG A 1 87 ? 14.407 -2.844 -11.400 1.00 76.25 87 ARG A O 1
ATOM 627 N N . ARG A 1 88 ? 14.913 -2.278 -13.516 1.00 77.06 88 ARG A N 1
ATOM 628 C CA . ARG A 1 88 ? 14.464 -0.878 -13.404 1.00 77.06 88 ARG A CA 1
ATOM 629 C C . ARG A 1 88 ? 12.970 -0.785 -13.085 1.00 77.06 88 ARG A C 1
ATOM 631 O O . ARG A 1 88 ? 12.606 -0.036 -12.188 1.00 77.06 88 ARG A O 1
ATOM 638 N N . GLU A 1 89 ? 12.137 -1.589 -13.739 1.00 78.25 89 GLU A N 1
ATOM 639 C CA . GLU A 1 89 ? 10.697 -1.661 -13.444 1.00 78.25 89 GLU A CA 1
ATOM 640 C C . GLU A 1 89 ? 10.435 -2.082 -11.985 1.00 78.25 89 GLU A C 1
ATOM 642 O O . GLU A 1 89 ? 9.633 -1.466 -11.288 1.00 78.25 89 GLU A O 1
ATOM 647 N N . GLN A 1 90 ? 11.182 -3.063 -11.462 1.00 77.25 90 GLN A N 1
ATOM 648 C CA . GLN A 1 90 ? 11.112 -3.431 -10.041 1.00 77.25 90 GLN A CA 1
ATOM 649 C C . GLN A 1 90 ? 11.561 -2.300 -9.106 1.00 77.25 90 GLN A C 1
ATOM 651 O O . GLN A 1 90 ? 11.030 -2.174 -8.002 1.00 77.25 90 GLN A O 1
ATOM 656 N N . CYS A 1 91 ? 12.512 -1.465 -9.533 1.00 75.94 91 CYS A N 1
ATOM 657 C CA . CYS A 1 91 ? 12.931 -0.294 -8.763 1.00 75.94 91 CYS A CA 1
ATOM 658 C C . CYS A 1 91 ? 11.800 0.731 -8.681 1.00 75.94 91 CYS A C 1
ATOM 660 O O . CYS A 1 91 ? 11.506 1.233 -7.601 1.00 75.94 91 CYS A O 1
ATOM 662 N N . GLU A 1 92 ? 11.157 1.025 -9.809 1.00 79.06 92 GLU A N 1
ATOM 663 C CA . GLU A 1 92 ? 10.020 1.948 -9.880 1.00 79.06 92 GLU A CA 1
ATOM 664 C C . GLU A 1 92 ? 8.832 1.432 -9.054 1.00 79.06 92 GLU A C 1
ATOM 666 O O . GLU A 1 92 ? 8.200 2.197 -8.325 1.00 79.06 92 GLU A O 1
ATOM 671 N N . GLN A 1 93 ? 8.594 0.119 -9.059 1.00 81.12 93 GLN A N 1
ATOM 672 C CA . GLN A 1 93 ? 7.591 -0.506 -8.200 1.00 81.12 93 GLN A CA 1
ATOM 673 C C . GLN A 1 93 ? 7.932 -0.359 -6.707 1.00 81.12 93 GLN A C 1
ATOM 675 O O . GLN A 1 93 ? 7.085 0.067 -5.922 1.00 81.12 93 GLN A O 1
ATOM 680 N N . ALA A 1 94 ? 9.172 -0.651 -6.303 1.00 81.38 94 ALA A N 1
ATOM 681 C CA . ALA A 1 94 ? 9.611 -0.493 -4.914 1.00 81.38 94 ALA A CA 1
ATOM 682 C C . ALA A 1 94 ? 9.543 0.973 -4.448 1.00 81.38 94 ALA A C 1
ATOM 684 O O . ALA A 1 94 ? 9.182 1.258 -3.306 1.00 81.38 94 ALA A O 1
ATOM 685 N N . HIS A 1 95 ? 9.853 1.909 -5.347 1.00 80.88 95 HIS A N 1
ATOM 686 C CA . HIS A 1 95 ? 9.717 3.347 -5.136 1.00 80.88 95 HIS A CA 1
ATOM 687 C C . HIS A 1 95 ? 8.255 3.722 -4.849 1.00 80.88 95 HIS A C 1
ATOM 689 O O . HIS A 1 95 ? 7.956 4.347 -3.831 1.00 80.88 95 HIS A O 1
ATOM 695 N N . PHE A 1 96 ? 7.325 3.277 -5.694 1.00 83.38 96 PHE A N 1
ATOM 696 C CA . PHE A 1 96 ? 5.895 3.505 -5.502 1.00 83.38 96 PHE A CA 1
ATOM 697 C C . PHE A 1 96 ? 5.360 2.889 -4.197 1.00 83.38 96 PHE A C 1
ATOM 699 O O . PHE A 1 96 ? 4.620 3.536 -3.453 1.00 83.38 96 PHE A O 1
ATOM 706 N N . GLU A 1 97 ? 5.751 1.657 -3.872 1.00 84.19 97 GLU A N 1
ATOM 707 C CA . GLU A 1 97 ? 5.336 0.985 -2.634 1.00 84.19 97 GLU A CA 1
ATOM 708 C C . GLU A 1 97 ? 5.828 1.720 -1.385 1.00 84.19 97 GLU A C 1
ATOM 710 O O . GLU A 1 97 ? 5.079 1.885 -0.419 1.00 84.19 97 GLU A O 1
ATOM 715 N N . ALA A 1 98 ? 7.058 2.226 -1.425 1.00 82.19 98 ALA A N 1
ATOM 716 C CA . ALA A 1 98 ? 7.631 3.024 -0.355 1.00 82.19 98 ALA A CA 1
ATOM 717 C C . ALA A 1 98 ? 6.912 4.362 -0.157 1.00 82.19 98 ALA A C 1
ATOM 719 O O . ALA A 1 98 ? 6.625 4.735 0.984 1.00 82.19 98 ALA A O 1
ATOM 720 N N . PHE A 1 99 ? 6.572 5.052 -1.252 1.00 84.75 99 PHE A N 1
ATOM 721 C CA . PHE A 1 99 ? 5.738 6.255 -1.209 1.00 84.75 99 PHE A CA 1
ATOM 722 C C . PHE A 1 99 ? 4.410 5.968 -0.503 1.00 84.75 99 PHE A C 1
ATOM 724 O O . PHE A 1 99 ? 4.046 6.647 0.459 1.00 84.75 99 PHE A O 1
ATOM 731 N N . ARG A 1 100 ? 3.711 4.907 -0.930 1.00 83.94 100 ARG A N 1
ATOM 732 C CA . ARG A 1 100 ? 2.424 4.511 -0.345 1.00 83.94 100 ARG A CA 1
ATOM 733 C C . ARG A 1 100 ? 2.533 4.112 1.119 1.00 83.94 100 ARG A C 1
ATOM 735 O O . ARG A 1 100 ? 1.618 4.393 1.888 1.00 83.94 100 ARG A O 1
ATOM 742 N N . LEU A 1 101 ? 3.610 3.438 1.515 1.00 85.38 101 LEU A N 1
ATOM 743 C CA . LEU A 1 101 ? 3.851 3.101 2.915 1.00 85.38 101 LEU A CA 1
ATOM 744 C C . LEU A 1 101 ? 4.006 4.371 3.757 1.00 85.38 101 LEU A C 1
ATOM 746 O O . LEU A 1 101 ? 3.362 4.485 4.798 1.00 85.38 101 LEU A O 1
ATOM 750 N N . ALA A 1 102 ? 4.827 5.320 3.304 1.00 84.50 102 ALA A N 1
ATOM 751 C CA . ALA A 1 102 ? 5.055 6.569 4.020 1.00 84.50 102 ALA A CA 1
ATOM 752 C C . ALA A 1 102 ? 3.754 7.370 4.185 1.00 84.50 102 ALA A C 1
ATOM 754 O O . ALA A 1 102 ? 3.438 7.810 5.289 1.00 84.50 102 ALA A O 1
ATOM 755 N N . ASP A 1 103 ? 2.972 7.490 3.111 1.00 84.00 103 ASP A N 1
ATOM 756 C CA . ASP A 1 103 ? 1.665 8.151 3.114 1.00 84.00 103 ASP A CA 1
ATOM 757 C C . ASP A 1 103 ? 0.678 7.490 4.092 1.00 84.00 103 ASP A C 1
ATOM 759 O O . ASP A 1 103 ? 0.100 8.155 4.952 1.00 84.00 103 ASP A O 1
ATOM 763 N N . ARG A 1 104 ? 0.573 6.153 4.069 1.00 81.88 104 ARG A N 1
ATOM 764 C CA . ARG A 1 104 ? -0.278 5.405 5.011 1.00 81.88 104 ARG A CA 1
ATOM 765 C C . ARG A 1 104 ? 0.131 5.621 6.464 1.00 81.88 104 ARG A C 1
ATOM 767 O O . ARG A 1 104 ? -0.743 5.777 7.310 1.00 81.88 104 ARG A O 1
ATOM 774 N N . ILE A 1 105 ? 1.431 5.622 6.764 1.00 82.94 105 ILE A N 1
ATOM 775 C CA . ILE A 1 105 ? 1.933 5.846 8.129 1.00 82.94 105 ILE A CA 1
ATOM 776 C C . ILE A 1 105 ? 1.593 7.258 8.608 1.00 82.94 105 ILE A C 1
ATOM 778 O O . ILE A 1 105 ? 1.161 7.420 9.747 1.00 82.94 105 ILE A O 1
ATOM 782 N N . ILE A 1 106 ? 1.730 8.265 7.743 1.00 82.38 106 ILE A N 1
ATOM 783 C CA . ILE A 1 106 ? 1.314 9.638 8.052 1.00 82.38 106 ILE A CA 1
ATOM 784 C C . ILE A 1 106 ? -0.204 9.684 8.304 1.00 82.38 106 ILE A C 1
ATOM 786 O O . ILE A 1 106 ? -0.648 10.279 9.286 1.00 82.38 106 ILE A O 1
ATOM 790 N N . GLY A 1 107 ? -0.997 8.987 7.486 1.00 76.25 107 GLY A N 1
ATOM 791 C CA . GLY A 1 107 ? -2.453 8.882 7.627 1.00 76.25 107 GLY A CA 1
ATOM 792 C C . GLY A 1 107 ? -2.937 8.197 8.915 1.00 76.25 107 GLY A C 1
ATOM 793 O O . GLY A 1 107 ? -4.006 8.541 9.425 1.00 76.25 107 GLY A O 1
ATOM 794 N N . LEU A 1 108 ? -2.152 7.277 9.499 1.00 73.31 108 LEU A N 1
ATOM 795 C CA . LEU A 1 108 ? -2.487 6.624 10.779 1.00 73.31 108 LEU A CA 1
ATOM 796 C C . LEU A 1 108 ? -2.638 7.624 11.935 1.00 73.31 108 LEU A C 1
ATOM 798 O O . LEU A 1 108 ? -3.330 7.327 12.905 1.00 73.31 108 LEU A O 1
ATOM 802 N N . HIS A 1 109 ? -2.032 8.808 11.835 1.00 63.53 109 HIS A N 1
ATOM 803 C CA . HIS A 1 109 ? -2.142 9.843 12.860 1.00 63.53 109 HIS A CA 1
ATOM 804 C C . HIS A 1 109 ? -3.540 10.486 12.931 1.00 63.53 109 HIS A C 1
ATOM 806 O O . HIS A 1 109 ? -3.926 10.994 13.980 1.00 63.53 109 HIS A O 1
ATOM 812 N N . PHE A 1 110 ? -4.315 10.448 11.840 1.00 59.94 110 PHE A N 1
ATOM 813 C CA . PHE A 1 110 ? -5.522 11.269 11.685 1.00 59.94 110 PHE A CA 1
ATOM 814 C C . PHE A 1 110 ? -6.851 10.533 11.910 1.00 59.94 110 PHE A C 1
ATOM 816 O O . PHE A 1 110 ? -7.888 11.187 11.960 1.00 59.94 110 PHE A O 1
ATOM 823 N N . SER A 1 111 ? -6.859 9.200 12.035 1.00 56.59 111 SER A N 1
ATOM 824 C CA . SER A 1 111 ? -8.111 8.419 11.955 1.00 56.59 111 SER A CA 1
ATOM 825 C C . SER A 1 111 ? -8.531 7.696 13.239 1.00 56.59 111 SER A C 1
ATOM 827 O O . SER A 1 111 ? -9.720 7.503 13.447 1.00 56.59 111 SER A O 1
ATOM 829 N N . THR A 1 112 ? -7.606 7.334 14.131 1.00 60.47 112 THR A N 1
ATOM 830 C CA . THR A 1 112 ? -7.865 6.745 15.467 1.00 60.47 112 THR A CA 1
ATOM 831 C C . THR A 1 112 ? -6.522 6.635 16.181 1.00 60.47 112 THR A C 1
ATOM 833 O O . THR A 1 112 ? -5.553 6.320 15.504 1.00 60.47 112 THR A O 1
ATOM 836 N N . ALA A 1 113 ? -6.429 6.856 17.501 1.00 67.31 113 ALA A N 1
ATOM 837 C CA . ALA A 1 113 ? -5.166 6.689 18.234 1.00 67.31 113 ALA A CA 1
ATOM 838 C C . ALA A 1 113 ? -4.709 5.215 18.165 1.00 67.31 113 ALA A C 1
ATOM 840 O O . ALA A 1 113 ? -5.299 4.370 18.848 1.00 67.31 113 ALA A O 1
ATOM 841 N N . PRO A 1 114 ? -3.710 4.858 17.334 1.00 71.62 114 PRO A N 1
ATOM 842 C CA . PRO A 1 114 ? -3.313 3.468 17.180 1.00 71.62 114 PRO A CA 1
ATOM 843 C C . PRO A 1 114 ? -2.573 3.014 18.446 1.00 71.62 114 PRO A C 1
ATOM 845 O O . PRO A 1 114 ? -1.938 3.839 19.109 1.00 71.62 114 PRO A O 1
ATOM 848 N N . PRO A 1 115 ? -2.583 1.713 18.787 1.00 81.06 115 PRO A N 1
ATOM 849 C CA . PRO A 1 115 ? -1.769 1.208 19.887 1.00 81.06 115 PRO A CA 1
ATOM 850 C C . PRO A 1 115 ? -0.289 1.573 19.699 1.00 81.06 115 PRO A C 1
ATOM 852 O O . PRO A 1 115 ? 0.229 1.485 18.584 1.00 81.06 115 PRO A O 1
ATOM 855 N N . VAL A 1 116 ? 0.417 1.897 20.789 1.00 82.62 116 VAL A N 1
ATOM 856 C CA . VAL A 1 116 ? 1.854 2.255 20.770 1.00 82.62 116 VAL A CA 1
ATOM 857 C C . VAL A 1 116 ? 2.688 1.229 19.993 1.00 82.62 116 VAL A C 1
ATOM 859 O O . VAL A 1 116 ? 3.512 1.602 19.163 1.00 82.62 116 VAL A O 1
ATOM 862 N N . ALA A 1 117 ? 2.418 -0.066 20.185 1.00 81.75 117 ALA A N 1
ATOM 863 C CA . ALA A 1 117 ? 3.111 -1.142 19.476 1.00 81.75 117 ALA A CA 1
ATOM 864 C C . ALA A 1 117 ? 2.922 -1.081 17.947 1.00 81.75 117 ALA A C 1
ATOM 866 O O . ALA A 1 117 ? 3.852 -1.378 17.198 1.00 81.75 117 ALA A O 1
ATOM 867 N N . ALA A 1 118 ? 1.745 -0.666 17.468 1.00 81.44 118 ALA A N 1
ATOM 868 C CA . ALA A 1 118 ? 1.479 -0.509 16.039 1.00 81.44 118 ALA A CA 1
ATOM 869 C C . ALA A 1 118 ? 2.242 0.690 15.454 1.00 81.44 118 ALA A C 1
ATOM 871 O O . ALA A 1 118 ? 2.792 0.593 14.358 1.00 81.44 118 ALA A O 1
ATOM 872 N N . LEU A 1 119 ? 2.338 1.791 16.205 1.00 83.19 119 LEU A N 1
ATOM 873 C CA . LEU A 1 119 ? 3.119 2.971 15.819 1.00 83.19 119 LEU A CA 1
ATOM 874 C C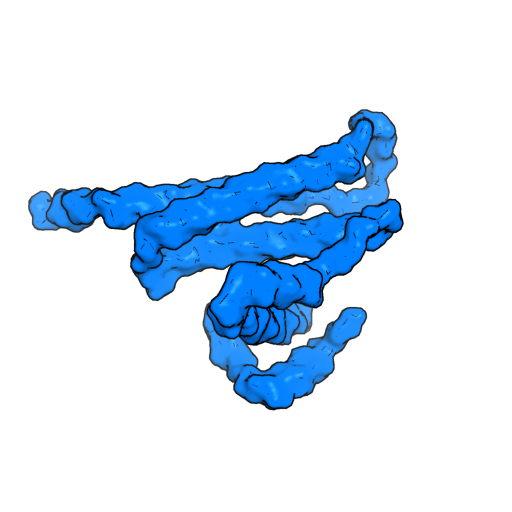 . LEU A 1 119 ? 4.626 2.673 15.777 1.00 83.19 119 LEU A C 1
ATOM 876 O O . LEU A 1 119 ? 5.310 3.053 14.827 1.00 83.19 119 LEU A O 1
ATOM 880 N N . GLN A 1 120 ? 5.141 1.929 16.758 1.00 85.31 120 GLN A N 1
ATOM 881 C CA . GLN A 1 120 ? 6.535 1.474 16.770 1.00 85.31 120 GLN A CA 1
ATOM 882 C C . GLN A 1 120 ? 6.832 0.531 15.597 1.00 85.31 120 GLN A C 1
ATOM 884 O O . GLN A 1 120 ? 7.831 0.704 14.899 1.00 85.31 120 GLN A O 1
ATOM 889 N N . ALA A 1 121 ? 5.942 -0.428 15.322 1.00 85.56 121 ALA A N 1
ATOM 890 C CA . ALA A 1 121 ? 6.074 -1.315 14.168 1.00 85.56 121 ALA A CA 1
ATOM 891 C C . ALA A 1 121 ? 6.057 -0.538 12.839 1.00 85.56 121 ALA A C 1
ATOM 893 O O . ALA A 1 121 ? 6.852 -0.834 11.944 1.00 85.56 121 ALA A O 1
ATOM 894 N N . ALA A 1 122 ? 5.206 0.48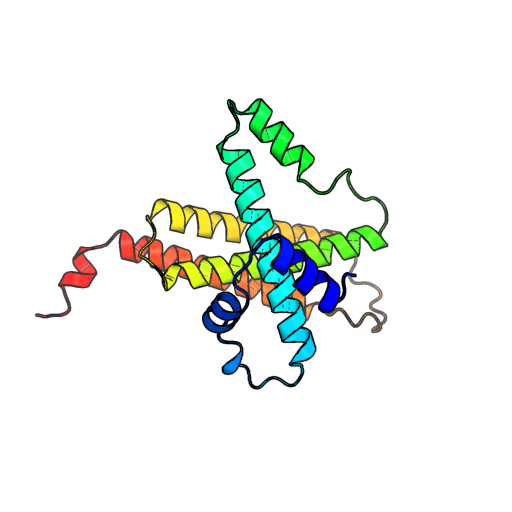5 12.717 1.00 84.69 122 ALA A N 1
ATOM 895 C CA . ALA A 1 122 ? 5.169 1.367 11.554 1.00 84.69 122 ALA A CA 1
ATOM 896 C C . ALA A 1 122 ? 6.498 2.120 11.361 1.00 84.69 122 ALA A C 1
ATOM 898 O O . ALA A 1 122 ? 7.050 2.101 10.259 1.00 84.69 122 ALA A O 1
ATOM 899 N N . ALA A 1 123 ? 7.057 2.702 12.429 1.00 84.56 123 ALA A N 1
ATOM 900 C CA . ALA A 1 123 ? 8.356 3.376 12.384 1.00 84.56 123 ALA A CA 1
ATOM 901 C C . ALA A 1 123 ? 9.483 2.429 11.934 1.00 84.56 123 ALA A C 1
ATOM 903 O O . ALA A 1 123 ? 10.216 2.740 10.996 1.00 84.56 123 ALA A O 1
ATOM 904 N N . HIS A 1 124 ? 9.568 1.231 12.523 1.00 85.94 124 HIS A N 1
ATOM 905 C CA . HIS A 1 124 ? 10.564 0.230 12.131 1.00 85.94 124 HIS A CA 1
ATOM 906 C C . HIS A 1 124 ? 10.396 -0.243 10.683 1.00 85.94 124 HIS A C 1
ATOM 908 O O . HIS A 1 124 ? 11.384 -0.457 9.980 1.00 85.94 124 HIS A O 1
ATOM 914 N N . THR A 1 125 ? 9.157 -0.368 10.208 1.00 87.06 125 THR A N 1
ATOM 915 C CA . THR A 1 125 ? 8.879 -0.743 8.815 1.00 87.06 125 THR A CA 1
ATOM 916 C C . THR A 1 125 ? 9.338 0.351 7.848 1.00 87.06 125 THR A C 1
ATOM 918 O O . THR A 1 125 ? 9.967 0.049 6.830 1.00 87.06 125 THR A O 1
ATOM 921 N N . ALA A 1 126 ? 9.088 1.625 8.167 1.00 86.62 126 ALA A N 1
ATOM 922 C CA . ALA 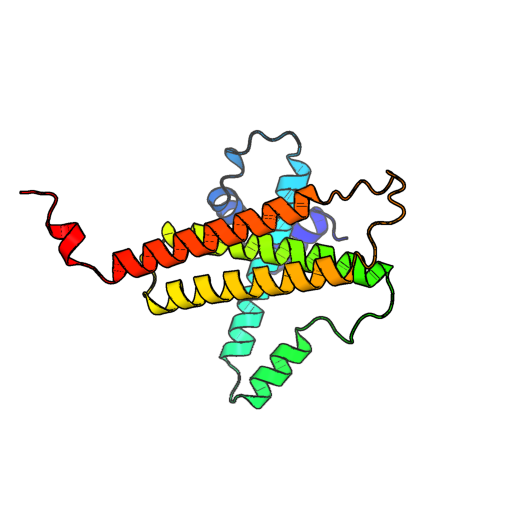A 1 126 ? 9.580 2.750 7.373 1.00 86.62 126 ALA A CA 1
ATOM 923 C C . ALA A 1 126 ? 11.118 2.839 7.385 1.00 86.62 126 ALA A C 1
ATOM 925 O O . ALA A 1 126 ? 11.724 3.062 6.336 1.00 86.62 126 ALA A O 1
ATOM 926 N N . GLU A 1 127 ? 11.765 2.585 8.527 1.00 86.88 127 GLU A N 1
ATOM 927 C CA . GLU A 1 127 ? 13.231 2.519 8.646 1.00 86.88 127 GLU A CA 1
ATOM 928 C C . GLU A 1 127 ? 13.836 1.411 7.784 1.00 86.88 127 GLU A C 1
ATOM 930 O O . GLU A 1 127 ? 14.782 1.659 7.030 1.00 86.88 127 GLU A O 1
ATOM 935 N N . ALA A 1 128 ? 13.276 0.202 7.861 1.00 85.31 128 ALA A N 1
ATOM 936 C CA . ALA A 1 128 ? 13.718 -0.933 7.062 1.00 85.31 128 ALA A CA 1
ATOM 937 C C . ALA A 1 128 ? 13.540 -0.654 5.563 1.00 85.31 128 ALA A C 1
ATOM 939 O O . ALA A 1 128 ? 14.469 -0.860 4.781 1.00 85.31 128 ALA A O 1
ATOM 940 N N . SER A 1 129 ? 12.388 -0.103 5.170 1.00 85.44 129 SER A N 1
ATOM 941 C CA . SER A 1 129 ? 12.102 0.264 3.777 1.00 85.44 129 SER A CA 1
ATOM 942 C C . SER A 1 129 ? 13.087 1.313 3.267 1.00 85.44 129 SER A C 1
ATOM 944 O O . SER A 1 129 ? 13.679 1.151 2.203 1.00 85.44 129 SER A O 1
ATOM 946 N N . ARG A 1 130 ? 13.359 2.350 4.065 1.00 87.00 130 ARG A N 1
ATOM 947 C CA . ARG A 1 130 ? 14.354 3.378 3.747 1.00 87.00 130 ARG A CA 1
ATOM 948 C C . ARG A 1 130 ? 15.753 2.793 3.561 1.00 87.00 130 ARG A C 1
ATOM 950 O O . ARG A 1 130 ? 16.459 3.184 2.631 1.00 87.00 130 ARG A O 1
ATOM 957 N N . ALA A 1 131 ? 16.174 1.883 4.439 1.00 84.94 131 ALA A N 1
ATOM 958 C CA . ALA A 1 131 ? 17.477 1.232 4.338 1.00 84.94 131 ALA A CA 1
ATOM 959 C C . ALA A 1 131 ? 17.579 0.368 3.071 1.00 84.94 131 ALA A C 1
ATOM 961 O O . ALA A 1 131 ? 18.558 0.478 2.333 1.00 84.94 131 ALA A O 1
ATOM 962 N N . LEU A 1 132 ? 16.547 -0.428 2.779 1.00 82.06 132 LEU A N 1
ATOM 963 C CA . LEU A 1 132 ? 16.498 -1.274 1.588 1.00 82.06 132 LEU A CA 1
ATOM 964 C C . LEU A 1 132 ? 16.514 -0.453 0.296 1.00 82.06 132 LEU A C 1
ATOM 966 O O . LEU A 1 132 ? 17.283 -0.786 -0.599 1.00 82.06 132 LEU A O 1
ATOM 970 N N . LEU A 1 133 ? 15.758 0.646 0.206 1.00 81.19 133 LEU A N 1
ATOM 971 C CA . LEU A 1 133 ? 15.770 1.518 -0.979 1.00 81.19 133 LEU A CA 1
ATOM 972 C C . LEU A 1 133 ? 17.135 2.169 -1.206 1.00 81.19 133 LEU A C 1
ATOM 974 O O . LEU A 1 133 ? 17.553 2.313 -2.350 1.00 81.19 133 LEU A O 1
ATOM 978 N N . ARG A 1 134 ? 17.855 2.535 -0.136 1.00 81.50 134 ARG A N 1
ATOM 979 C CA . ARG A 1 134 ? 19.228 3.055 -0.250 1.00 81.50 134 ARG A CA 1
ATOM 980 C C . ARG A 1 134 ? 20.178 2.010 -0.806 1.00 81.50 134 ARG A C 1
ATOM 982 O O . ARG A 1 134 ? 20.858 2.291 -1.783 1.00 81.50 134 ARG A O 1
ATOM 989 N N . ILE A 1 135 ? 20.167 0.805 -0.234 1.00 79.56 135 ILE A N 1
ATOM 990 C CA . ILE A 1 135 ? 20.971 -0.318 -0.734 1.00 79.56 135 ILE A CA 1
ATOM 991 C C . ILE A 1 135 ? 20.615 -0.599 -2.197 1.00 79.56 135 ILE A C 1
ATOM 993 O O . ILE A 1 135 ? 21.498 -0.775 -3.029 1.00 79.56 135 ILE A O 1
ATOM 997 N N . HIS A 1 136 ? 19.324 -0.595 -2.529 1.00 75.06 136 HIS A N 1
ATOM 998 C CA . HIS A 1 136 ? 18.847 -0.860 -3.880 1.00 75.06 136 HIS A CA 1
ATOM 999 C C . HIS A 1 136 ? 19.298 0.205 -4.883 1.00 75.06 136 HIS A C 1
ATOM 1001 O O . HIS A 1 136 ? 19.812 -0.143 -5.942 1.00 75.06 136 HIS A O 1
ATOM 1007 N N . ARG A 1 137 ? 19.201 1.492 -4.530 1.00 72.81 137 ARG A N 1
ATOM 1008 C CA . ARG A 1 137 ? 19.737 2.604 -5.328 1.00 72.81 137 ARG A CA 1
ATOM 1009 C C . ARG A 1 137 ? 21.245 2.475 -5.526 1.00 72.81 137 ARG A C 1
ATOM 1011 O O . ARG A 1 137 ? 21.722 2.605 -6.647 1.00 72.81 137 ARG A O 1
ATOM 1018 N N . ASP A 1 138 ? 21.986 2.209 -4.456 1.00 73.25 138 ASP A N 1
ATOM 1019 C CA . ASP A 1 138 ? 23.448 2.123 -4.506 1.00 73.25 138 ASP A CA 1
ATOM 1020 C C . ASP A 1 138 ? 23.911 0.932 -5.375 1.00 73.25 138 ASP A C 1
ATOM 1022 O O . ASP A 1 138 ? 24.952 1.005 -6.021 1.00 73.25 138 ASP A O 1
ATOM 1026 N N . MET A 1 139 ? 23.112 -0.139 -5.472 1.00 68.88 139 MET A N 1
ATOM 1027 C CA . MET A 1 139 ? 23.352 -1.250 -6.407 1.00 68.88 139 MET A CA 1
ATOM 1028 C C . MET A 1 139 ? 23.069 -0.904 -7.880 1.00 68.88 139 MET A C 1
ATOM 1030 O O . MET A 1 139 ? 23.599 -1.576 -8.767 1.00 68.88 139 MET A O 1
ATOM 1034 N N . LEU A 1 140 ? 22.237 0.102 -8.165 1.00 66.19 140 LEU A N 1
ATOM 1035 C CA . LEU A 1 140 ? 21.939 0.556 -9.532 1.00 66.19 140 LEU A CA 1
ATOM 1036 C C . LEU A 1 140 ? 22.975 1.550 -10.068 1.00 66.19 140 LEU A C 1
ATOM 1038 O O . LEU A 1 140 ? 23.085 1.692 -11.285 1.00 66.19 140 LEU A O 1
ATOM 1042 N N . ASP A 1 141 ? 23.735 2.206 -9.188 1.00 62.62 141 ASP A N 1
ATOM 1043 C CA . ASP A 1 141 ? 24.758 3.200 -9.537 1.00 62.62 141 ASP A CA 1
ATOM 1044 C C . ASP A 1 141 ? 26.177 2.701 -9.178 1.00 62.62 141 ASP A C 1
ATOM 1046 O O . ASP A 1 141 ? 26.760 3.117 -8.174 1.00 62.62 141 ASP A O 1
ATOM 1050 N N . PRO A 1 142 ? 26.768 1.774 -9.961 1.00 50.19 142 PRO A N 1
ATOM 1051 C CA . PRO A 1 142 ? 28.043 1.160 -9.603 1.00 50.19 142 PRO A CA 1
ATOM 1052 C C . PRO A 1 142 ? 29.287 2.055 -9.804 1.00 50.19 142 PRO A C 1
ATOM 1054 O O . PRO A 1 142 ? 30.376 1.619 -9.429 1.00 50.19 142 PRO A O 1
ATOM 1057 N N . ALA A 1 143 ? 29.200 3.275 -10.369 1.00 49.38 143 ALA A N 1
ATOM 1058 C CA . ALA A 1 143 ? 30.351 4.195 -10.452 1.00 49.38 143 ALA A CA 1
ATOM 1059 C C . ALA A 1 143 ? 29.994 5.655 -10.838 1.00 49.38 143 ALA A C 1
ATOM 1061 O O . ALA A 1 143 ? 29.282 5.875 -11.815 1.00 49.38 143 ALA A O 1
ATOM 1062 N N . PRO A 1 144 ? 30.649 6.680 -10.244 1.00 46.81 144 PRO A N 1
ATOM 1063 C CA . PRO A 1 144 ? 30.430 8.099 -10.556 1.00 46.81 144 PRO A CA 1
ATOM 1064 C C . PRO A 1 144 ? 31.178 8.579 -11.819 1.00 46.81 144 PRO A C 1
ATOM 1066 O O . PRO A 1 144 ? 31.676 9.705 -11.870 1.00 46.81 144 PRO A O 1
ATOM 1069 N N . ARG A 1 145 ? 31.332 7.739 -12.849 1.00 46.38 145 ARG A N 1
ATOM 1070 C CA . ARG A 1 145 ? 32.056 8.106 -14.078 1.00 46.38 145 ARG A CA 1
ATOM 1071 C C . ARG A 1 145 ? 31.205 7.770 -15.296 1.00 46.38 145 ARG A C 1
ATOM 1073 O O . ARG A 1 145 ? 31.102 6.611 -15.659 1.00 46.38 145 ARG A O 1
ATOM 1080 N N . HIS A 1 146 ? 30.695 8.831 -15.925 1.00 42.88 146 HIS A N 1
ATOM 1081 C CA . HIS A 1 146 ? 29.855 8.878 -17.136 1.00 42.88 146 HIS A CA 1
ATOM 1082 C C . HIS A 1 146 ? 28.355 9.061 -16.879 1.00 42.88 146 HIS A C 1
ATOM 1084 O O . HIS A 1 146 ? 27.524 8.280 -17.327 1.00 42.88 146 HIS A O 1
ATOM 1090 N N . ARG A 1 147 ? 27.993 10.195 -16.261 1.00 48.62 147 ARG A N 1
ATOM 1091 C CA . ARG A 1 147 ? 26.702 10.825 -16.566 1.00 48.62 147 ARG A CA 1
ATOM 1092 C C . ARG A 1 147 ? 26.778 11.440 -17.962 1.00 48.62 147 ARG A C 1
ATOM 1094 O O . ARG A 1 147 ? 27.253 12.562 -18.115 1.00 48.62 147 ARG A O 1
ATOM 1101 N N . ALA A 1 148 ? 26.301 10.716 -18.968 1.00 40.78 148 ALA A N 1
ATOM 1102 C CA . ALA A 1 148 ? 25.654 11.378 -20.091 1.00 40.78 148 ALA A CA 1
ATOM 1103 C C . ALA A 1 148 ? 24.267 11.816 -19.598 1.00 40.78 148 ALA A C 1
ATOM 1105 O O . ALA A 1 148 ? 23.486 11.010 -19.097 1.00 40.78 148 ALA A O 1
ATOM 1106 N N . ALA A 1 149 ? 24.020 13.120 -19.643 1.00 44.59 149 ALA A N 1
ATOM 1107 C CA . ALA A 1 149 ? 22.827 13.782 -19.136 1.00 44.59 149 ALA A CA 1
ATOM 1108 C C . ALA A 1 149 ? 21.598 13.539 -20.035 1.00 44.59 149 ALA A C 1
ATOM 1110 O O . ALA A 1 149 ? 21.109 14.476 -20.661 1.00 44.59 149 ALA A O 1
ATOM 1111 N N . THR A 1 150 ? 21.125 12.294 -20.139 1.00 44.31 150 THR A N 1
ATOM 1112 C CA . THR A 1 150 ? 19.963 11.961 -20.990 1.00 44.31 150 THR A CA 1
ATOM 1113 C C . THR A 1 150 ? 18.929 11.015 -20.379 1.00 44.31 150 THR A C 1
ATOM 1115 O O . THR A 1 150 ? 17.893 10.814 -21.005 1.00 44.31 150 THR A O 1
ATOM 1118 N N . ASP A 1 151 ? 19.126 10.497 -19.165 1.00 45.72 151 ASP A N 1
ATOM 1119 C CA . ASP A 1 151 ? 18.069 9.741 -18.482 1.00 45.72 151 ASP A CA 1
ATOM 1120 C C . ASP A 1 151 ? 17.275 10.686 -17.571 1.00 45.72 151 ASP A C 1
ATOM 1122 O O . ASP A 1 151 ? 17.711 11.063 -16.485 1.00 45.72 151 ASP A O 1
ATOM 1126 N N . ASN A 1 152 ? 16.095 11.085 -18.045 1.00 45.16 152 ASN A N 1
ATOM 1127 C CA . ASN A 1 152 ? 15.170 12.004 -17.376 1.00 45.16 152 ASN A CA 1
ATOM 1128 C C . ASN A 1 152 ? 14.479 11.414 -16.120 1.00 45.16 152 ASN A C 1
ATOM 1130 O O . ASN A 1 152 ? 13.574 12.049 -15.592 1.00 45.16 152 ASN A O 1
ATOM 1134 N N . ASN A 1 153 ? 14.901 10.245 -15.618 1.00 48.16 153 ASN A N 1
ATOM 1135 C CA . ASN A 1 153 ? 14.502 9.733 -14.299 1.00 48.16 153 ASN A CA 1
ATOM 1136 C C . ASN A 1 153 ? 15.581 10.114 -13.279 1.00 48.16 153 ASN A C 1
ATOM 1138 O O . ASN A 1 153 ? 16.582 9.425 -13.072 1.00 48.16 153 ASN A O 1
ATOM 1142 N N . THR A 1 154 ? 15.400 11.296 -12.706 1.00 53.19 154 THR A N 1
ATOM 1143 C CA . THR A 1 154 ? 16.392 12.027 -11.918 1.00 53.19 154 THR A CA 1
ATOM 1144 C C . THR A 1 154 ? 16.612 11.433 -10.512 1.00 53.19 154 THR A C 1
ATOM 1146 O O . THR A 1 154 ? 15.664 11.012 -9.853 1.00 53.19 154 THR A O 1
ATOM 1149 N N . PRO A 1 155 ? 17.835 11.524 -9.949 1.00 57.81 155 PRO A N 1
ATOM 1150 C CA . PRO A 1 155 ? 18.134 11.255 -8.531 1.00 57.81 155 PRO A CA 1
ATOM 1151 C C . PRO A 1 155 ? 17.267 12.019 -7.507 1.00 57.81 155 PRO A C 1
ATOM 1153 O O . PRO A 1 155 ? 17.270 11.671 -6.326 1.00 57.81 155 PRO A O 1
ATOM 1156 N N . ALA A 1 156 ? 16.563 13.068 -7.943 1.00 60.38 156 ALA A N 1
ATOM 1157 C CA . ALA A 1 156 ? 15.722 13.924 -7.112 1.00 60.38 156 ALA A CA 1
ATOM 1158 C C . ALA A 1 156 ? 14.454 13.213 -6.606 1.00 60.38 156 ALA A C 1
ATOM 1160 O O . ALA A 1 156 ? 14.108 13.367 -5.436 1.00 60.38 156 ALA A O 1
ATOM 1161 N N . ASP A 1 157 ? 13.822 12.372 -7.430 1.00 70.50 157 ASP A N 1
ATOM 1162 C CA . ASP A 1 157 ? 12.570 11.694 -7.058 1.00 70.50 157 ASP A CA 1
ATOM 1163 C C . ASP A 1 157 ? 12.821 10.650 -5.962 1.00 70.50 157 ASP A C 1
ATOM 1165 O O . ASP A 1 157 ? 12.072 10.514 -4.996 1.00 70.50 157 ASP A O 1
ATOM 1169 N N . TRP A 1 158 ? 13.956 9.952 -6.053 1.00 73.81 158 TRP A N 1
ATOM 1170 C CA . TRP A 1 158 ? 14.397 8.997 -5.036 1.00 73.81 158 TRP A CA 1
ATOM 1171 C C . TRP A 1 158 ? 14.688 9.665 -3.698 1.00 73.81 158 TRP A C 1
ATOM 1173 O O . TRP A 1 158 ? 14.347 9.128 -2.644 1.00 73.81 158 TRP A O 1
ATOM 1183 N N . GLN A 1 159 ? 15.315 10.838 -3.735 1.00 79.81 159 GLN A N 1
ATOM 1184 C CA . GLN A 1 159 ? 15.610 11.597 -2.530 1.00 79.81 159 GLN A CA 1
ATOM 1185 C C . GLN A 1 159 ? 14.319 12.076 -1.848 1.00 79.81 159 GLN A C 1
ATOM 1187 O O . GLN A 1 159 ? 14.206 11.954 -0.628 1.00 79.81 159 GLN A O 1
ATOM 1192 N N . ALA A 1 160 ? 13.317 12.505 -2.622 1.00 83.00 160 ALA A N 1
ATOM 1193 C CA . ALA A 1 160 ? 12.019 12.924 -2.098 1.00 83.00 160 ALA A CA 1
ATOM 1194 C C . ALA A 1 160 ? 11.301 11.804 -1.320 1.00 83.00 160 ALA A C 1
ATOM 1196 O O . ALA A 1 160 ? 10.759 12.055 -0.241 1.00 83.00 160 ALA A O 1
ATOM 1197 N N . ILE A 1 161 ? 11.351 10.555 -1.800 1.00 82.88 161 ILE A N 1
ATOM 1198 C CA . ILE A 1 161 ? 10.774 9.410 -1.072 1.00 82.88 161 ILE A CA 1
ATOM 1199 C C . ILE A 1 161 ? 11.540 9.086 0.199 1.00 82.88 161 ILE A C 1
ATOM 1201 O O . ILE A 1 161 ? 10.926 8.811 1.229 1.00 82.88 161 ILE A O 1
ATOM 1205 N N . ILE A 1 162 ? 12.872 9.109 0.155 1.00 84.31 162 ILE A N 1
ATOM 1206 C CA . ILE A 1 162 ? 13.686 8.872 1.352 1.00 84.31 162 ILE A CA 1
ATOM 1207 C C . ILE A 1 162 ? 13.353 9.911 2.428 1.00 84.31 162 ILE A C 1
ATOM 1209 O O . ILE A 1 162 ? 13.202 9.551 3.594 1.00 84.31 162 ILE A O 1
ATOM 1213 N N . GLU A 1 163 ? 13.165 11.170 2.036 1.00 87.81 163 GLU A N 1
ATOM 1214 C CA . GLU A 1 163 ? 12.725 12.239 2.934 1.00 87.81 163 GLU A CA 1
ATOM 1215 C C . GLU A 1 163 ? 11.293 12.035 3.437 1.00 87.81 163 GLU A C 1
ATOM 1217 O O . GLU A 1 163 ? 11.002 12.312 4.600 1.00 87.81 163 GLU A O 1
ATOM 1222 N N . GLN A 1 164 ? 10.388 11.526 2.601 1.00 86.81 164 GLN A N 1
ATOM 1223 C CA . GLN A 1 164 ? 9.021 11.211 3.015 1.00 86.81 164 GLN A CA 1
ATOM 1224 C C . GLN A 1 164 ? 8.972 10.049 4.012 1.00 86.81 164 GLN A C 1
ATOM 1226 O O . GLN A 1 164 ? 8.227 10.122 4.988 1.00 86.81 164 GLN A O 1
ATOM 1231 N N . LEU A 1 165 ? 9.803 9.022 3.824 1.00 86.69 165 LEU A N 1
ATOM 1232 C CA . LEU A 1 165 ? 9.992 7.951 4.801 1.00 86.69 165 LEU A CA 1
ATOM 1233 C C . LEU A 1 165 ? 10.602 8.489 6.099 1.00 86.69 165 LEU A C 1
ATOM 1235 O O . LEU A 1 165 ? 10.122 8.137 7.171 1.00 86.69 165 LEU A O 1
ATOM 1239 N N . ASP A 1 166 ? 11.597 9.380 6.023 1.00 89.00 166 ASP A N 1
ATOM 1240 C CA . ASP A 1 166 ? 12.164 10.044 7.205 1.00 89.00 166 ASP A CA 1
ATOM 1241 C C . ASP A 1 166 ? 11.088 10.827 7.980 1.00 89.00 166 ASP A C 1
ATOM 1243 O O . ASP A 1 166 ? 10.990 10.700 9.202 1.00 89.00 166 ASP A O 1
ATOM 1247 N N . ARG A 1 167 ? 10.205 11.557 7.285 1.00 88.19 167 ARG A N 1
ATOM 1248 C CA . ARG A 1 167 ? 9.047 12.214 7.915 1.00 88.19 167 ARG A CA 1
ATOM 1249 C C . ARG A 1 167 ? 8.086 11.209 8.552 1.00 88.19 167 ARG A C 1
ATOM 1251 O O . ARG A 1 167 ? 7.678 11.416 9.692 1.00 88.19 167 ARG A O 1
ATOM 1258 N N . ALA A 1 168 ? 7.750 10.122 7.858 1.00 86.50 168 ALA A N 1
ATOM 1259 C CA . ALA A 1 168 ? 6.857 9.088 8.380 1.00 86.50 168 ALA A CA 1
ATOM 1260 C C . ALA A 1 168 ? 7.408 8.436 9.664 1.00 86.50 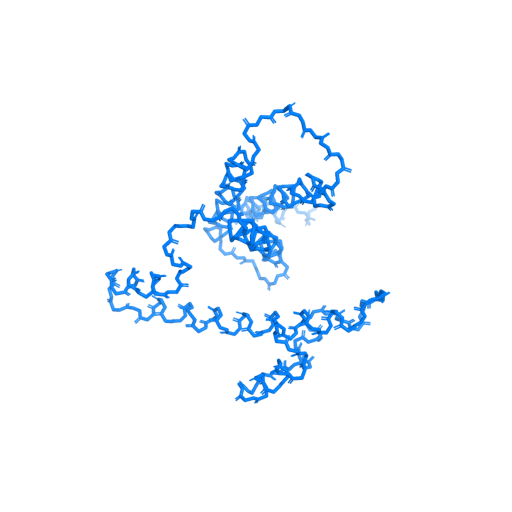168 ALA A C 1
ATOM 1262 O O . ALA A 1 168 ? 6.656 8.225 10.614 1.00 86.50 168 ALA A O 1
ATOM 1263 N N . ILE A 1 169 ? 8.723 8.188 9.728 1.00 88.62 169 ILE A N 1
ATOM 1264 C CA . ILE A 1 169 ? 9.411 7.670 10.923 1.00 88.62 169 ILE A CA 1
ATOM 1265 C C . ILE A 1 169 ? 9.263 8.643 12.096 1.00 88.62 169 ILE A C 1
ATOM 1267 O O . ILE A 1 169 ? 8.886 8.232 13.194 1.00 88.62 169 ILE A O 1
ATOM 1271 N N . ILE A 1 170 ? 9.547 9.929 11.866 1.00 90.38 170 ILE A N 1
ATOM 1272 C CA . ILE A 1 170 ? 9.461 10.970 12.900 1.00 90.38 170 ILE A CA 1
ATOM 1273 C C . ILE A 1 170 ? 8.032 11.069 13.441 1.00 90.38 170 ILE A C 1
ATOM 1275 O O . ILE A 1 170 ? 7.839 11.051 14.655 1.00 90.38 170 ILE A O 1
ATOM 1279 N N . VAL A 1 171 ? 7.033 11.115 12.554 1.00 88.00 171 VAL A N 1
ATOM 1280 C CA . VAL A 1 171 ? 5.616 11.212 12.935 1.00 88.00 171 VAL A CA 1
ATOM 1281 C C . VAL A 1 171 ? 5.179 9.997 13.754 1.00 88.00 171 VAL A C 1
ATOM 1283 O O . VAL A 1 171 ? 4.584 10.160 14.819 1.00 88.00 171 VAL A O 1
ATOM 1286 N N . ALA A 1 172 ? 5.511 8.782 13.311 1.00 85.50 172 ALA A N 1
ATOM 1287 C CA . ALA A 1 172 ? 5.129 7.558 14.014 1.00 85.50 172 ALA A CA 1
ATOM 1288 C C . ALA A 1 172 ? 5.759 7.463 15.414 1.00 85.50 172 ALA A C 1
ATOM 1290 O O . ALA A 1 172 ? 5.084 7.081 16.372 1.00 85.50 172 ALA A O 1
ATOM 1291 N N . ARG A 1 173 ? 7.033 7.851 15.558 1.00 87.56 173 ARG A N 1
ATOM 1292 C CA . ARG A 1 173 ? 7.733 7.860 16.852 1.00 87.56 173 ARG A CA 1
ATOM 1293 C C . ARG A 1 173 ? 7.179 8.923 17.798 1.00 87.56 173 ARG A C 1
ATOM 1295 O O . ARG A 1 173 ? 6.860 8.594 18.935 1.00 87.56 173 ARG A O 1
ATOM 1302 N N . ALA A 1 174 ? 6.981 10.150 17.317 1.00 86.88 174 ALA A N 1
ATOM 1303 C CA . ALA A 1 174 ? 6.394 11.223 18.120 1.00 86.88 174 ALA A CA 1
ATOM 1304 C C . ALA A 1 174 ? 4.980 10.854 18.612 1.00 86.88 174 ALA A C 1
ATOM 1306 O O . ALA A 1 174 ? 4.629 11.104 19.768 1.00 86.88 174 ALA A O 1
ATOM 1307 N N . ALA A 1 175 ? 4.180 10.200 17.761 1.00 83.69 175 ALA A N 1
ATOM 1308 C CA . ALA A 1 175 ? 2.866 9.690 18.143 1.00 83.69 175 ALA A CA 1
ATOM 1309 C C . ALA A 1 175 ? 2.956 8.578 19.204 1.00 83.69 175 ALA A C 1
ATOM 1311 O O . ALA A 1 175 ? 2.174 8.579 20.153 1.00 83.69 175 ALA A O 1
ATOM 1312 N N . ALA A 1 176 ? 3.916 7.654 19.082 1.00 83.88 176 ALA A N 1
ATOM 1313 C CA . ALA A 1 176 ? 4.127 6.584 20.060 1.00 83.88 176 ALA A CA 1
ATOM 1314 C C . ALA A 1 176 ? 4.556 7.131 21.433 1.00 83.88 176 ALA A C 1
ATOM 1316 O O . ALA A 1 176 ? 4.039 6.699 22.463 1.00 83.88 176 ALA A O 1
ATOM 1317 N N . GLU A 1 177 ? 5.465 8.108 21.447 1.00 84.94 177 GLU A N 1
ATOM 1318 C CA . GLU A 1 177 ? 5.908 8.803 22.660 1.00 84.94 177 GLU A CA 1
ATOM 1319 C C . GLU A 1 177 ? 4.747 9.549 23.333 1.00 84.94 177 GLU A C 1
ATOM 1321 O O . GLU A 1 177 ? 4.515 9.369 24.526 1.00 84.94 177 GLU A O 1
ATOM 1326 N N . SER A 1 178 ? 3.950 10.297 22.561 1.00 82.12 178 SER A N 1
ATOM 1327 C CA . SER A 1 178 ? 2.775 11.023 23.077 1.00 82.12 178 SER A CA 1
ATOM 1328 C C . SER A 1 178 ? 1.704 10.089 23.652 1.00 82.12 178 SER A C 1
ATOM 1330 O O . SER A 1 178 ? 1.027 10.441 24.610 1.00 82.12 178 SER A O 1
ATOM 1332 N N . ALA A 1 179 ? 1.554 8.886 23.092 1.00 76.56 179 ALA A N 1
ATOM 1333 C CA . ALA A 1 179 ? 0.610 7.881 23.582 1.00 76.56 179 ALA A CA 1
ATOM 1334 C C . ALA A 1 179 ? 1.108 7.129 24.834 1.00 76.56 179 ALA A C 1
ATOM 1336 O O . ALA A 1 179 ? 0.318 6.465 25.502 1.00 76.56 179 ALA A O 1
ATOM 1337 N N . THR A 1 180 ? 2.402 7.231 25.160 1.00 70.81 180 THR A N 1
ATOM 1338 C CA . THR A 1 180 ? 3.008 6.614 26.353 1.00 70.81 180 THR A CA 1
ATOM 1339 C C . THR A 1 180 ? 2.974 7.555 27.571 1.00 70.81 180 THR A C 1
ATOM 1341 O O . THR A 1 180 ? 3.131 7.093 28.699 1.00 70.81 180 THR A O 1
ATOM 1344 N N . ASP A 1 181 ? 2.717 8.854 27.366 1.00 64.06 181 ASP A N 1
ATOM 1345 C CA . ASP A 1 181 ? 2.711 9.908 28.394 1.00 64.06 181 ASP A CA 1
ATOM 1346 C C . ASP A 1 181 ? 1.307 10.547 28.559 1.00 64.06 181 ASP A C 1
ATOM 1348 O O . ASP A 1 181 ? 1.063 11.661 28.083 1.00 64.06 181 ASP A O 1
ATOM 1352 N N . PRO A 1 182 ? 0.342 9.856 29.203 1.00 55.31 182 PRO A N 1
ATOM 1353 C CA . PRO A 1 182 ? -1.013 10.380 29.397 1.00 55.31 182 PRO A CA 1
ATOM 1354 C C . PRO A 1 182 ? -1.088 11.593 30.349 1.00 55.31 182 PRO A C 1
ATOM 1356 O O . PRO A 1 182 ? -2.060 12.346 30.286 1.00 55.31 182 PRO A O 1
ATOM 1359 N N . ASP A 1 183 ? -0.068 11.840 31.183 1.00 51.78 183 ASP A N 1
ATOM 1360 C CA . ASP A 1 183 ? -0.049 12.952 32.153 1.00 51.78 183 ASP A CA 1
ATOM 1361 C C . ASP A 1 183 ? 0.258 14.320 31.512 1.00 51.78 183 ASP A C 1
ATOM 1363 O O . ASP A 1 183 ? -0.098 15.365 32.063 1.00 51.78 183 ASP A O 1
ATOM 1367 N N . ARG A 1 184 ? 0.835 14.359 30.303 1.00 52.03 184 ARG A N 1
ATOM 1368 C CA . ARG A 1 184 ? 1.061 15.619 29.569 1.00 52.03 184 ARG A CA 1
ATOM 1369 C C . ARG A 1 184 ? -0.207 16.223 28.965 1.00 52.03 184 ARG A C 1
ATOM 1371 O O . ARG A 1 184 ? -0.258 17.434 28.762 1.00 52.03 184 ARG A O 1
ATOM 1378 N N . GLN A 1 185 ? -1.231 15.412 28.691 1.00 47.34 185 GLN A N 1
ATOM 1379 C CA . GLN A 1 185 ? -2.520 15.891 28.172 1.00 47.34 185 GLN A CA 1
ATOM 1380 C C . GLN A 1 185 ? -3.435 16.455 29.272 1.00 47.34 185 GLN A C 1
ATOM 1382 O O . GLN A 1 185 ? -4.293 17.283 28.975 1.00 47.34 185 GLN A O 1
ATOM 1387 N N . ALA A 1 186 ? -3.228 16.078 30.538 1.00 45.56 186 ALA A N 1
ATOM 1388 C CA . ALA A 1 186 ? -4.008 16.579 31.674 1.00 45.56 186 ALA A CA 1
ATOM 1389 C C . ALA A 1 186 ? -3.490 17.917 32.251 1.00 45.56 186 ALA A C 1
ATOM 1391 O O . ALA A 1 186 ? -4.202 18.584 32.997 1.00 45.56 186 ALA A O 1
ATOM 1392 N N . GLY A 1 187 ? -2.269 18.338 31.900 1.00 45.25 187 GLY A N 1
ATOM 1393 C CA . GLY A 1 187 ? -1.605 19.517 32.477 1.00 45.25 187 GLY A CA 1
ATOM 1394 C C . GLY A 1 187 ? -1.862 20.868 31.791 1.00 45.25 187 GLY A C 1
ATOM 1395 O O . GLY A 1 187 ? -1.273 21.858 32.210 1.00 45.25 187 GLY A O 1
ATOM 1396 N N . SER A 1 188 ? -2.698 20.942 30.746 1.00 48.53 188 SER A N 1
ATOM 1397 C CA . SER A 1 188 ? -2.927 22.182 29.969 1.00 48.53 188 SER A CA 1
ATOM 1398 C C . SER A 1 188 ? -4.275 22.879 30.243 1.00 48.53 188 SER A C 1
ATOM 1400 O O . SER A 1 188 ? -4.682 23.749 29.471 1.00 48.53 188 SER A O 1
ATOM 1402 N N . THR A 1 189 ? -4.965 22.539 31.334 1.00 49.94 189 THR A N 1
ATOM 1403 C CA . THR A 1 189 ? -6.163 23.263 31.814 1.00 49.94 189 THR A CA 1
ATOM 1404 C C . THR A 1 189 ? -6.109 23.530 33.321 1.00 49.94 189 THR A C 1
ATOM 1406 O O . THR A 1 189 ? -7.044 23.191 34.047 1.00 49.94 189 THR A O 1
ATOM 1409 N N . GLY A 1 190 ? -5.002 24.111 33.792 1.00 40.28 190 GLY A N 1
ATOM 1410 C CA . GLY A 1 190 ? -4.855 24.646 35.151 1.00 40.28 190 GLY A CA 1
ATOM 1411 C C . GLY A 1 190 ? -4.553 26.133 35.124 1.00 40.28 190 GLY A C 1
ATOM 1412 O O . GLY A 1 190 ? -3.564 26.491 34.449 1.00 40.28 190 GLY A O 1
#

Sequence (190 aa):
MATTAQLRAALAVLSADIDAAAKEADIPGMSGTDPEGVEHALLAGLLYRMMGVDLQQSLIAAPDQVAREERARAAAPGKPVTDPALRREQCEQAHFEAFRLADRIIGLHFSTAPPVAALQAAAHTAEASRALLRIHRDMLDPAPRHRAATDNNTPADWQAIIEQLDRAIIVARAAAESATDPDRQAGSTG

Solvent-accessible surface area (backbone atoms only — not comparable to full-atom values): 11155 Å² total; per-residue (Å²): 132,86,50,64,68,55,41,53,54,53,36,56,76,69,67,54,66,61,68,62,52,40,60,76,67,44,50,91,73,59,88,64,98,51,66,68,61,51,50,40,50,50,48,54,50,50,52,50,50,53,53,49,50,53,51,50,51,55,48,67,70,33,92,45,71,66,56,25,52,52,52,50,58,71,70,44,83,73,80,88,72,84,51,71,67,64,40,49,54,53,48,54,49,53,50,53,53,50,46,54,49,23,53,50,50,54,50,48,74,77,77,54,93,66,57,48,69,58,27,50,50,48,22,53,50,35,50,51,51,48,52,49,52,49,55,54,50,54,70,73,59,85,66,101,74,80,84,69,94,74,70,90,80,52,76,63,64,60,49,54,44,49,51,42,24,53,50,22,27,52,52,23,47,55,51,27,55,56,70,72,43,71,69,70,76,69,67,82,82,124

pLDDT: mean 78.2, std 14.31, range [40.28, 96.31]